Protein AF-X0UX39-F1 (afdb_monomer)

InterPro domains:
  IPR002509 NodB homology domain [PF01522] (47-163)
  IPR002509 NodB homology domain [PS51677] (50-226)
  IPR011330 Glycoside hydrolase/deacetylase, beta/alpha-barrel [SSF88713] (39-221)
  IPR050248 Polysaccharide deacetylase, ArnD subfamily [PTHR10587] (47-223)

Solvent-accessible surface area (backbone atoms only — not comparable to full-atom values): 13183 Å² total; per-residue (Å²): 143,87,85,86,81,91,74,88,74,81,74,84,72,88,72,80,84,71,94,66,90,85,74,91,70,72,46,72,51,76,58,96,90,41,84,44,76,61,50,74,91,54,75,31,78,94,68,34,53,44,51,75,48,46,34,36,42,71,63,45,70,59,45,71,72,43,52,48,49,59,29,49,78,69,76,44,69,41,35,41,23,31,32,43,69,80,63,87,72,52,64,65,62,38,50,43,42,76,74,65,26,48,60,27,30,21,29,20,80,57,58,54,58,76,78,53,53,71,70,56,45,52,46,28,48,51,51,16,46,49,52,50,50,73,62,31,85,81,83,62,75,57,39,38,34,43,44,33,93,38,36,70,49,74,70,55,31,53,58,50,51,76,70,20,78,27,20,36,41,62,48,74,42,70,31,64,59,82,68,54,80,78,47,35,41,56,31,34,17,34,82,57,54,87,83,71,58,62,68,62,55,48,51,51,54,53,51,25,45,75,65,32,11,31,37,32,37,40,31,66,64,96,54,100,84,113

Organism: NCBI:txid412755

Mean predicted aligned error: 9.03 Å

Foldseek 3Di:
DDDDDDPPPPPPDPDPDDPDDDDDDQDFDQDPNDTDGRDDDALDPPNALFAEAEEEEDPDPLCLVPVLVVCVVVVHEHEYEYQAQPPPDCPSVLVSVVVPHHYAYAFNHLDQLVPDDPVVLLVRLVVRQVSCCVSRPDPHDNAEYEYRVLRDDLVSLVSNVVRHQAYEGAAADWAASDDDSSCRSYHHAAEQDPVGPVVVVVVRVVVRSVRSTYYYYYDHHPDPPD

Radius of gyration: 19.65 Å; Cα contacts (8 Å, |Δi|>4): 362; chains: 1; bounding box: 42×35×63 Å

Sequence (226 aa):
MIFTFFNRTVVSLSIISLTGSIKNKKIIIIKDGHYVPAVKLCSWKDNKKAAYTITFDDARASHFQISAQELKQRKMVGTFYLNTKNISNWSSWKTLFYEGNEIGSHTYSHPYCTKISEEVLRYEIKKAKIDIMQNIVGNIDVSSFAYPYGSYNDSIRKIVLEYHLSARTAVNGINDFNLKEEEFGMLKAIWATSPYDIDALNNIVLETIQRNGYVIYIFHSVSNKE

Structure (mmCIF, N/CA/C/O backbone):
data_AF-X0UX39-F1
#
_entry.id   AF-X0UX39-F1
#
loop_
_atom_site.group_PDB
_atom_site.id
_atom_site.type_symbol
_atom_site.label_atom_id
_atom_site.label_alt_id
_atom_site.label_comp_id
_atom_site.label_asym_id
_atom_site.label_entity_id
_atom_site.label_seq_id
_atom_site.pdbx_PDB_ins_code
_atom_site.Cartn_x
_atom_site.Cartn_y
_atom_site.Cartn_z
_atom_site.occupancy
_atom_site.B_iso_or_equiv
_atom_site.auth_seq_id
_atom_site.auth_comp_id
_atom_site.auth_asym_id
_atom_site.auth_atom_id
_atom_site.pdbx_PDB_model_num
ATOM 1 N N . MET A 1 1 ? -10.195 15.389 14.298 1.00 23.81 1 MET A N 1
ATOM 2 C CA . MET A 1 1 ? -9.098 16.358 14.108 1.00 23.81 1 MET A CA 1
ATOM 3 C C . MET A 1 1 ? -7.832 15.693 14.619 1.00 23.81 1 MET A C 1
ATOM 5 O O . MET A 1 1 ? -7.633 15.669 15.822 1.00 23.81 1 MET A O 1
ATOM 9 N N . ILE A 1 2 ? -7.080 15.011 13.751 1.00 25.97 2 ILE A N 1
ATOM 10 C CA . ILE A 1 2 ? -5.858 14.289 14.138 1.00 25.97 2 ILE A CA 1
ATOM 11 C C . ILE A 1 2 ? -4.891 14.330 12.954 1.00 25.97 2 ILE A C 1
ATOM 13 O O . ILE A 1 2 ? -5.037 13.535 12.044 1.00 25.97 2 ILE A O 1
ATOM 17 N N . PHE A 1 3 ? -3.957 15.273 12.994 1.00 28.69 3 PHE A N 1
ATOM 18 C CA . PHE A 1 3 ? -2.502 15.083 12.903 1.00 28.69 3 PHE A CA 1
ATOM 19 C C . PHE A 1 3 ? -1.949 16.137 13.884 1.00 28.69 3 PHE A C 1
ATOM 21 O O . PHE A 1 3 ? -2.547 17.198 14.047 1.00 28.69 3 PHE A O 1
ATOM 28 N N . THR A 1 4 ? -0.922 15.903 14.696 1.00 26.39 4 THR A N 1
ATOM 29 C CA . THR A 1 4 ? 0.483 15.834 14.280 1.00 26.39 4 THR A CA 1
ATOM 30 C C . THR A 1 4 ? 1.351 15.437 15.497 1.00 26.39 4 THR A C 1
ATOM 32 O O . THR A 1 4 ? 0.946 15.658 16.637 1.00 26.39 4 THR A O 1
ATOM 35 N N . PHE A 1 5 ? 2.560 14.941 15.210 1.00 27.31 5 PHE A N 1
ATOM 36 C CA . PHE A 1 5 ? 3.740 14.730 16.068 1.00 27.31 5 PHE A CA 1
ATOM 37 C C . PHE A 1 5 ? 3.875 13.406 16.840 1.00 27.31 5 PHE A C 1
ATOM 39 O O . PHE A 1 5 ? 3.414 13.233 17.966 1.00 27.31 5 PHE A O 1
ATOM 46 N N . PHE A 1 6 ? 4.674 12.510 16.247 1.00 30.95 6 PHE A N 1
ATOM 47 C CA . PHE A 1 6 ? 5.545 11.596 16.981 1.00 30.95 6 PHE A CA 1
ATOM 48 C C . PHE A 1 6 ? 6.500 12.419 17.856 1.00 30.95 6 PHE A C 1
ATOM 50 O O . PHE A 1 6 ? 7.550 12.860 17.394 1.00 30.95 6 PHE A O 1
ATOM 57 N N . ASN A 1 7 ? 6.158 12.613 19.128 1.00 25.94 7 ASN A N 1
ATOM 58 C CA . ASN A 1 7 ? 7.160 12.941 20.132 1.00 25.94 7 ASN A CA 1
ATOM 59 C C . ASN A 1 7 ? 7.743 11.618 20.635 1.00 25.94 7 ASN A C 1
ATOM 61 O O . ASN A 1 7 ? 7.082 10.854 21.339 1.00 25.94 7 ASN A O 1
ATOM 65 N N . ARG A 1 8 ? 8.979 11.319 20.224 1.00 32.56 8 ARG A N 1
ATOM 66 C CA . ARG A 1 8 ? 9.779 10.240 20.809 1.00 32.56 8 ARG A CA 1
ATOM 67 C C . ARG A 1 8 ? 10.104 10.616 22.254 1.00 32.56 8 ARG A C 1
ATOM 69 O O . ARG A 1 8 ? 11.120 11.243 22.525 1.00 32.56 8 ARG A O 1
ATOM 76 N N . THR A 1 9 ? 9.269 10.188 23.190 1.00 24.50 9 THR A N 1
ATOM 77 C CA . THR A 1 9 ? 9.695 9.973 24.574 1.00 24.50 9 THR A CA 1
ATOM 78 C C . THR A 1 9 ? 9.707 8.472 24.798 1.00 24.50 9 THR A C 1
ATOM 80 O O . THR A 1 9 ? 8.716 7.873 25.204 1.00 24.50 9 THR A O 1
ATOM 83 N N . VAL A 1 10 ? 10.834 7.839 24.471 1.00 25.72 10 VAL A N 1
ATOM 84 C CA . VAL A 1 10 ? 11.109 6.484 24.948 1.00 25.72 10 VAL A CA 1
ATOM 85 C C . VAL A 1 10 ? 11.399 6.623 26.438 1.00 25.72 10 VAL A C 1
ATOM 87 O O . VAL A 1 10 ? 12.506 6.973 26.834 1.00 25.72 10 VAL A O 1
ATOM 90 N N . VAL A 1 11 ? 10.389 6.408 27.278 1.00 27.28 11 VAL A N 1
ATOM 91 C CA . VAL A 1 11 ? 10.637 6.135 28.694 1.00 27.28 11 VAL A CA 1
ATOM 92 C C . VAL A 1 11 ? 11.182 4.712 28.742 1.00 27.28 11 VAL A C 1
ATOM 94 O O . VAL A 1 11 ? 10.429 3.763 28.528 1.00 27.28 11 VAL A O 1
ATOM 97 N N . SER A 1 12 ? 12.490 4.545 28.962 1.00 26.06 12 SER A N 1
ATOM 98 C CA . SER A 1 12 ? 13.053 3.218 29.211 1.00 26.06 12 SER A CA 1
ATOM 99 C C . SER A 1 12 ? 12.487 2.702 30.537 1.00 26.06 12 SER A C 1
ATOM 101 O O . SER A 1 12 ? 12.916 3.111 31.616 1.00 26.06 12 SER A O 1
ATOM 103 N N . LEU A 1 13 ? 11.481 1.838 30.468 1.00 34.66 13 LEU A N 1
ATOM 104 C CA . LEU A 1 13 ? 11.038 1.051 31.609 1.00 34.66 13 LEU A CA 1
ATOM 105 C C . LEU A 1 13 ? 11.884 -0.217 31.638 1.00 34.66 13 LEU A C 1
ATOM 107 O O . LEU A 1 13 ? 11.747 -1.083 30.776 1.00 34.66 13 LEU A O 1
ATOM 111 N N . SER A 1 14 ? 12.764 -0.319 32.631 1.00 28.28 14 SER A N 1
ATOM 112 C CA . SER A 1 14 ? 13.429 -1.568 32.990 1.00 28.28 14 SER A CA 1
ATOM 113 C C . SER A 1 14 ? 12.364 -2.554 33.475 1.00 28.28 14 SER A C 1
ATOM 115 O O . SER A 1 14 ? 11.993 -2.562 34.646 1.00 28.28 14 SER A O 1
ATOM 117 N N . ILE A 1 15 ? 11.800 -3.343 32.560 1.00 36.69 15 ILE A N 1
ATOM 118 C CA . ILE A 1 15 ? 10.863 -4.413 32.899 1.00 36.69 15 ILE A CA 1
ATOM 119 C C . ILE A 1 15 ? 11.700 -5.579 33.426 1.00 36.69 15 ILE A C 1
ATOM 121 O O . ILE A 1 15 ? 12.411 -6.235 32.668 1.00 36.69 15 ILE A O 1
ATOM 125 N N . ILE A 1 16 ? 11.616 -5.837 34.731 1.00 34.66 16 ILE A N 1
ATOM 126 C CA . ILE A 1 16 ? 12.080 -7.097 35.314 1.00 34.66 16 ILE A CA 1
ATOM 127 C C . ILE A 1 16 ? 11.227 -8.203 34.683 1.00 34.66 16 ILE A C 1
ATOM 129 O O . ILE A 1 16 ? 10.007 -8.239 34.850 1.00 34.66 16 ILE A O 1
ATOM 133 N N . SER A 1 17 ? 11.868 -9.065 33.897 1.00 32.16 17 SER A N 1
ATOM 134 C CA . SER A 1 17 ? 11.226 -10.164 33.187 1.00 32.16 17 SER A CA 1
ATOM 135 C C . SER A 1 17 ? 10.636 -11.167 34.178 1.00 32.16 17 SER A C 1
ATOM 137 O O . SER A 1 17 ? 11.367 -11.920 34.818 1.00 32.16 17 SER A O 1
ATOM 139 N N . LEU A 1 18 ? 9.310 -11.219 34.268 1.00 34.97 18 LEU A N 1
ATOM 140 C CA . LEU A 1 18 ? 8.606 -12.401 34.751 1.00 34.97 18 LEU A CA 1
ATOM 141 C C . LEU A 1 18 ? 8.056 -13.126 33.527 1.00 34.97 18 LEU A C 1
ATOM 143 O O . LEU A 1 18 ? 7.179 -12.631 32.820 1.00 34.97 18 LEU A O 1
ATOM 147 N N . THR A 1 19 ? 8.641 -14.285 33.252 1.00 37.78 19 THR A N 1
ATOM 148 C CA . THR A 1 19 ? 8.251 -15.213 32.196 1.00 37.78 19 THR A CA 1
ATOM 149 C C . THR A 1 19 ? 6.819 -15.697 32.439 1.00 37.78 19 THR A C 1
ATOM 151 O O . THR A 1 19 ? 6.551 -16.524 33.304 1.00 37.78 19 THR A O 1
ATOM 154 N N . GLY A 1 20 ? 5.863 -15.155 31.685 1.00 33.50 20 GLY A N 1
ATOM 155 C CA . GLY A 1 20 ? 4.470 -15.593 31.730 1.00 33.50 20 GLY A CA 1
ATOM 156 C C . GLY A 1 20 ? 3.571 -14.755 30.826 1.00 33.50 20 GLY A C 1
ATOM 157 O O . GLY A 1 20 ? 3.669 -13.534 30.808 1.00 33.50 20 GLY A O 1
ATOM 158 N N . SER A 1 21 ? 2.697 -15.417 30.066 1.00 37.59 21 SER A N 1
ATOM 159 C CA . SER A 1 21 ? 1.740 -14.807 29.132 1.00 37.59 21 SER A CA 1
ATOM 160 C C . SER A 1 21 ? 0.953 -13.651 29.776 1.00 37.59 21 SER A C 1
ATOM 162 O O . SER A 1 21 ? 0.177 -13.858 30.710 1.00 37.59 21 SER A O 1
ATOM 164 N N . ILE A 1 22 ? 1.144 -12.423 29.282 1.00 43.28 22 ILE A N 1
ATOM 165 C CA . ILE A 1 22 ? 0.459 -11.226 29.790 1.00 43.28 22 ILE A CA 1
ATOM 166 C C . ILE A 1 22 ? -0.789 -10.970 28.937 1.00 43.28 22 ILE A C 1
ATOM 168 O O . ILE A 1 22 ? -0.788 -10.145 28.029 1.00 43.28 22 ILE A O 1
ATOM 172 N N . LYS A 1 23 ? -1.889 -11.664 29.243 1.00 35.38 23 LYS A N 1
ATOM 173 C CA . LYS A 1 23 ? -3.238 -11.208 28.874 1.00 35.38 23 LYS A CA 1
ATOM 174 C C . LYS A 1 23 ? -3.936 -10.679 30.132 1.00 35.38 23 LYS A C 1
ATOM 176 O O . LYS A 1 23 ? -3.998 -11.364 31.146 1.00 35.38 23 LYS A O 1
ATOM 181 N N . ASN A 1 24 ? -4.467 -9.456 30.052 1.00 39.44 24 ASN A N 1
ATOM 182 C CA . ASN A 1 24 ? -5.383 -8.834 31.025 1.00 39.44 24 ASN A CA 1
ATOM 183 C C . ASN A 1 24 ? -4.873 -8.500 32.445 1.00 39.44 24 ASN A C 1
ATOM 185 O O . ASN A 1 24 ? -5.692 -8.373 33.356 1.00 39.44 24 ASN A O 1
ATOM 189 N N . LYS A 1 25 ? -3.577 -8.258 32.678 1.00 40.72 25 LYS A N 1
ATOM 190 C CA . LYS A 1 25 ? -3.141 -7.709 33.980 1.00 40.72 25 LYS A CA 1
ATOM 191 C C . LYS A 1 25 ? -3.112 -6.178 33.972 1.00 40.72 25 LYS A C 1
ATOM 193 O O . LYS A 1 25 ? -2.461 -5.569 33.130 1.00 40.72 25 LYS A O 1
ATOM 198 N N . LYS A 1 26 ? -3.806 -5.567 34.943 1.00 42.91 26 LYS A N 1
ATOM 199 C CA . LYS A 1 26 ? -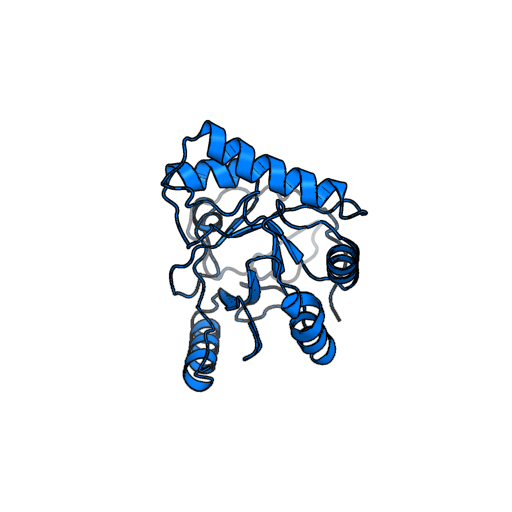3.587 -4.175 35.367 1.00 42.91 26 LYS A CA 1
ATOM 200 C C . LYS A 1 26 ? -2.124 -4.052 35.793 1.00 42.91 26 LYS A C 1
ATOM 202 O O . LYS A 1 26 ? -1.734 -4.676 36.777 1.00 42.91 26 LYS A O 1
ATOM 207 N N . ILE A 1 27 ? -1.322 -3.285 35.061 1.00 49.41 27 ILE A N 1
ATOM 208 C CA . ILE A 1 27 ? 0.045 -2.980 35.485 1.00 49.41 27 ILE A CA 1
ATOM 209 C C . ILE A 1 27 ? -0.064 -1.854 36.513 1.00 49.41 27 ILE A C 1
ATOM 211 O O . ILE A 1 27 ? -0.454 -0.737 36.173 1.00 49.41 27 ILE A O 1
ATOM 215 N N . ILE A 1 28 ? 0.216 -2.170 37.778 1.00 48.25 28 ILE A N 1
ATOM 216 C CA . ILE A 1 28 ? 0.359 -1.172 38.840 1.00 48.25 28 ILE A CA 1
ATOM 217 C C . ILE A 1 28 ? 1.814 -0.718 38.795 1.00 48.25 28 ILE A C 1
ATOM 219 O O . ILE A 1 28 ? 2.715 -1.498 39.094 1.00 48.25 28 ILE A O 1
ATOM 223 N N . ILE A 1 29 ? 2.042 0.524 38.380 1.00 51.19 29 ILE A N 1
ATOM 224 C CA . ILE A 1 29 ? 3.366 1.141 38.441 1.00 51.19 29 ILE A CA 1
ATOM 225 C C . ILE A 1 29 ? 3.417 1.915 39.759 1.00 51.19 29 ILE A C 1
ATOM 227 O O . ILE A 1 29 ? 2.593 2.797 39.991 1.00 51.19 29 ILE A O 1
ATOM 231 N N . ILE A 1 30 ? 4.361 1.569 40.632 1.00 51.69 30 ILE A N 1
ATOM 232 C CA . ILE A 1 30 ? 4.682 2.371 41.815 1.00 51.69 30 ILE A CA 1
ATOM 233 C C . ILE A 1 30 ? 5.973 3.111 41.484 1.00 51.69 30 ILE A C 1
ATOM 235 O O . ILE A 1 30 ? 7.008 2.480 41.277 1.00 51.69 30 ILE A O 1
ATOM 239 N N . LYS A 1 31 ? 5.905 4.440 41.405 1.00 46.25 31 LYS A N 1
ATOM 240 C CA . LYS A 1 31 ? 7.079 5.308 41.283 1.00 46.25 31 LYS A CA 1
ATOM 241 C C . LYS A 1 31 ? 7.033 6.320 42.424 1.00 46.25 31 LYS A C 1
ATOM 243 O O . LYS A 1 31 ? 6.005 6.963 42.616 1.00 46.25 31 LYS A O 1
ATOM 248 N N . ASP A 1 32 ? 8.111 6.400 43.200 1.00 56.84 32 ASP A N 1
ATOM 249 C CA . ASP A 1 32 ? 8.283 7.355 44.305 1.00 56.84 32 ASP A CA 1
ATOM 250 C C . ASP A 1 32 ? 7.128 7.354 45.333 1.00 56.84 32 ASP A C 1
ATOM 252 O O . ASP A 1 32 ? 6.726 8.392 45.843 1.00 56.84 32 ASP A O 1
ATOM 256 N N . GLY A 1 33 ? 6.546 6.181 45.621 1.00 57.19 33 GLY A N 1
ATOM 257 C CA . GLY A 1 33 ? 5.457 6.039 46.602 1.00 57.19 33 GLY A CA 1
ATOM 258 C C . GLY A 1 33 ? 4.079 6.527 46.134 1.00 57.19 33 GLY A C 1
ATOM 259 O O . GLY A 1 33 ? 3.115 6.437 46.893 1.00 57.19 33 GLY A O 1
ATOM 260 N N . HIS A 1 34 ? 3.947 6.984 44.885 1.00 52.47 34 HIS A N 1
ATOM 261 C CA . HIS A 1 34 ? 2.675 7.418 44.316 1.00 52.47 34 HIS A CA 1
ATOM 262 C C . HIS A 1 34 ? 2.018 6.315 43.475 1.00 52.47 34 HIS A C 1
ATOM 264 O O . HIS A 1 34 ? 2.662 5.646 42.661 1.00 52.47 34 HIS A O 1
ATOM 270 N N . TYR A 1 35 ? 0.706 6.137 43.664 1.00 55.59 35 TYR A N 1
ATOM 271 C CA . TYR A 1 35 ? -0.111 5.230 42.861 1.00 55.59 35 TYR A CA 1
ATOM 272 C C . TYR A 1 35 ? -0.254 5.789 41.444 1.00 55.59 35 TYR A C 1
ATOM 274 O O . TYR A 1 35 ? -0.924 6.801 41.236 1.00 55.59 35 TYR A O 1
ATOM 282 N N . VAL A 1 36 ? 0.340 5.121 40.456 1.00 58.78 36 VAL A N 1
ATOM 283 C CA . VAL A 1 36 ? 0.004 5.373 39.055 1.00 58.78 36 VAL A CA 1
ATOM 284 C C . VAL A 1 36 ? -1.271 4.579 38.750 1.00 58.78 36 VAL A C 1
ATOM 286 O O . VAL A 1 36 ? -1.293 3.367 38.998 1.00 58.78 36 VAL A O 1
ATOM 289 N N . PRO A 1 37 ? -2.339 5.215 38.226 1.00 61.59 37 PRO A N 1
ATOM 290 C CA . PRO A 1 37 ? -3.533 4.503 37.793 1.00 61.59 37 PRO A CA 1
ATOM 291 C C . PRO A 1 37 ? -3.153 3.327 36.899 1.00 61.59 37 PRO A C 1
ATOM 293 O O . PRO A 1 37 ? -2.287 3.465 36.036 1.00 61.59 37 PRO A O 1
ATOM 296 N N . ALA A 1 38 ? -3.793 2.176 37.113 1.00 66.75 38 ALA A N 1
ATOM 297 C CA . ALA A 1 38 ? -3.515 0.975 36.340 1.00 66.75 38 ALA A CA 1
ATOM 298 C C . ALA A 1 38 ? -3.527 1.280 34.834 1.00 66.75 38 ALA A C 1
ATOM 300 O O . ALA A 1 38 ? -4.569 1.620 34.269 1.00 66.75 38 ALA A O 1
ATOM 301 N N . VAL A 1 39 ? -2.368 1.146 34.189 1.00 70.50 39 VAL A N 1
ATOM 302 C CA . VAL A 1 39 ? -2.241 1.378 32.751 1.00 70.50 39 VAL A CA 1
ATOM 303 C C . VAL A 1 39 ? -2.793 0.154 32.030 1.00 70.50 39 VAL A C 1
ATOM 305 O O . VAL A 1 39 ? -2.436 -0.986 32.344 1.00 70.50 39 VAL A O 1
ATOM 308 N N . LYS A 1 40 ? -3.687 0.382 31.067 1.00 74.12 40 LYS A N 1
ATOM 309 C CA . LYS A 1 40 ? -4.212 -0.656 30.180 1.00 74.12 40 LYS A CA 1
ATOM 310 C C . LYS A 1 40 ? -3.584 -0.490 28.802 1.00 74.12 40 LYS A C 1
ATOM 312 O O . LYS A 1 40 ? -3.785 0.534 28.153 1.00 74.12 40 LYS A O 1
ATOM 317 N N . LEU A 1 41 ? -2.886 -1.523 28.337 1.00 78.94 41 LEU A N 1
ATOM 318 C CA . LEU A 1 41 ? -2.519 -1.630 26.928 1.00 78.94 41 LEU A CA 1
ATOM 319 C C . LEU A 1 41 ? -3.805 -1.811 26.113 1.00 78.94 41 LEU A C 1
ATOM 321 O O . LEU A 1 41 ? -4.551 -2.773 26.307 1.00 78.94 41 LEU A O 1
ATOM 325 N N . CYS A 1 42 ? -4.097 -0.834 25.261 1.00 86.06 42 CYS A N 1
ATOM 326 C CA . CYS A 1 42 ? -5.245 -0.859 24.363 1.00 86.06 42 CYS A CA 1
ATOM 327 C C . CYS A 1 42 ? -4.813 -1.419 23.007 1.00 86.06 42 CYS A C 1
ATOM 329 O O . CYS A 1 42 ? -3.694 -1.158 22.577 1.00 86.06 42 CYS A O 1
ATOM 331 N N . SER A 1 43 ? -5.701 -2.149 22.327 1.00 87.12 43 SER A N 1
ATOM 332 C CA . SER A 1 43 ? -5.418 -2.694 20.991 1.00 87.12 43 SER A CA 1
ATOM 333 C C . SER A 1 43 ? -5.163 -1.591 19.964 1.00 87.12 43 SER A C 1
ATOM 335 O O . SER A 1 43 ? -4.280 -1.727 19.130 1.00 87.12 43 SER A O 1
ATOM 337 N N . TRP A 1 44 ? -5.904 -0.483 20.063 1.00 91.50 44 TRP A N 1
ATOM 338 C CA . TRP A 1 44 ? -5.779 0.658 19.161 1.00 91.50 44 TRP A CA 1
ATOM 339 C C . TRP A 1 44 ? -5.768 1.978 19.921 1.00 91.50 44 TRP A C 1
ATOM 341 O O . TRP A 1 44 ? -6.221 2.073 21.071 1.00 91.50 44 TRP A O 1
ATOM 351 N N . LYS A 1 45 ? -5.266 3.011 19.238 1.00 87.12 45 LYS A N 1
ATOM 352 C CA . LYS A 1 45 ? -5.254 4.399 19.705 1.00 87.12 45 LYS A CA 1
ATOM 353 C C . LYS A 1 45 ? -6.630 4.807 20.245 1.00 87.12 45 LYS A C 1
ATOM 355 O O . LY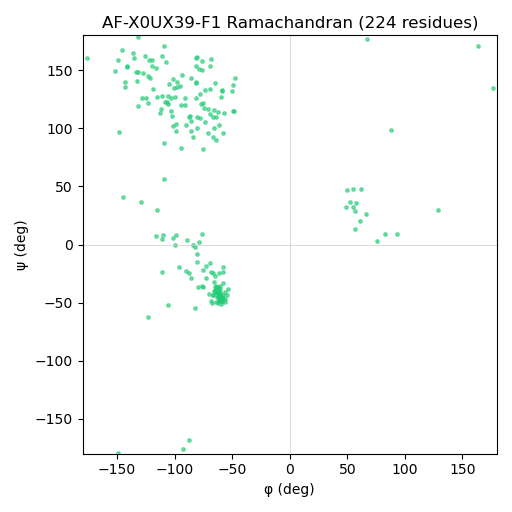S A 1 45 ? -7.659 4.385 19.722 1.00 87.12 45 LYS A O 1
ATOM 360 N N . ASP A 1 46 ? -6.639 5.611 21.306 1.00 90.06 46 ASP A N 1
ATOM 361 C CA . ASP A 1 46 ? -7.852 6.122 21.961 1.00 90.06 46 ASP A CA 1
ATOM 362 C C . ASP A 1 46 ? -8.818 5.014 22.432 1.00 90.06 46 ASP A C 1
ATOM 364 O O . ASP A 1 46 ? -10.034 5.210 22.481 1.00 90.06 46 ASP A O 1
ATOM 368 N N . ASN A 1 47 ? -8.277 3.831 22.767 1.00 89.44 47 ASN A N 1
ATOM 369 C CA . ASN A 1 47 ? -9.028 2.653 23.218 1.00 89.44 47 ASN A CA 1
ATOM 370 C C . ASN A 1 47 ? -10.136 2.234 22.230 1.00 89.44 47 ASN A C 1
ATOM 372 O O . ASN A 1 47 ? -11.197 1.739 22.623 1.00 89.44 47 ASN A O 1
ATOM 376 N N . LYS A 1 48 ? -9.904 2.447 20.927 1.00 93.38 48 LYS A N 1
ATOM 377 C CA . LYS A 1 48 ? -10.787 1.941 19.874 1.00 93.38 48 LYS A CA 1
ATOM 378 C C . LYS A 1 48 ? -10.691 0.419 19.786 1.00 93.38 48 LYS A C 1
ATOM 380 O O . LYS A 1 48 ? -9.685 -0.187 20.152 1.00 93.38 48 LYS A O 1
ATOM 385 N N . LYS A 1 49 ? -11.774 -0.196 19.307 1.00 93.62 49 LYS A N 1
ATOM 386 C CA . LYS A 1 49 ? -11.848 -1.650 19.124 1.00 93.62 49 LYS A CA 1
ATOM 387 C C . LYS A 1 49 ? -11.147 -2.101 17.853 1.00 93.62 49 LYS A C 1
ATOM 389 O O . LYS A 1 49 ? -10.493 -3.122 17.884 1.00 93.62 49 LYS A O 1
ATOM 394 N N . ALA A 1 50 ? -11.216 -1.323 16.783 1.00 96.75 50 ALA A N 1
ATOM 395 C CA . ALA A 1 50 ? -10.614 -1.660 15.500 1.00 96.75 50 ALA A CA 1
ATOM 396 C C . ALA A 1 50 ? -9.899 -0.456 14.889 1.00 96.75 50 ALA A C 1
ATOM 398 O O . ALA A 1 50 ? -10.159 0.690 15.274 1.00 96.75 50 ALA A O 1
ATOM 399 N N . ALA A 1 51 ? -9.059 -0.738 13.898 1.00 96.38 51 ALA A N 1
ATOM 400 C CA . ALA A 1 51 ? -8.488 0.246 12.991 1.00 96.38 51 ALA A CA 1
ATOM 401 C C . ALA A 1 51 ? -8.887 -0.048 11.542 1.00 96.38 51 ALA A C 1
ATOM 403 O O . ALA A 1 51 ? -9.227 -1.178 11.182 1.00 96.38 51 ALA A O 1
ATOM 404 N N . TYR A 1 52 ? -8.818 0.980 10.703 1.00 96.44 52 TYR A N 1
ATOM 405 C CA . TYR A 1 52 ? -8.957 0.836 9.263 1.00 96.44 52 TYR A CA 1
ATOM 406 C C . TYR A 1 52 ? -7.989 1.774 8.541 1.00 96.44 52 TYR A C 1
ATOM 408 O O . TYR A 1 52 ? -7.651 2.832 9.073 1.00 96.44 52 TYR A O 1
ATOM 416 N N . THR A 1 53 ? -7.611 1.399 7.322 1.00 97.19 53 THR A N 1
ATOM 417 C CA . THR A 1 53 ? -6.888 2.261 6.377 1.00 97.19 53 THR A CA 1
ATOM 418 C C . THR A 1 53 ? -7.551 2.164 5.011 1.00 97.19 53 THR A C 1
ATOM 420 O O . THR A 1 53 ? -7.977 1.086 4.592 1.00 97.19 53 THR A O 1
ATOM 423 N N . ILE A 1 54 ? -7.641 3.293 4.313 1.00 97.38 54 ILE A N 1
ATOM 424 C CA . ILE A 1 54 ? -8.098 3.365 2.923 1.00 97.38 54 ILE A CA 1
ATOM 425 C C . ILE A 1 54 ? -6.882 3.683 2.067 1.00 97.38 54 ILE A C 1
ATOM 427 O O . ILE A 1 54 ? -6.198 4.678 2.309 1.00 97.38 54 ILE A O 1
ATOM 431 N N . THR A 1 55 ? -6.606 2.821 1.095 1.00 98.00 55 THR A N 1
ATOM 432 C CA . THR A 1 55 ? -5.387 2.876 0.292 1.00 98.00 55 THR A CA 1
ATOM 433 C C . THR A 1 55 ? -5.702 2.983 -1.191 1.00 98.00 55 THR A C 1
ATOM 435 O O . THR A 1 55 ? -6.686 2.407 -1.658 1.00 98.00 55 THR A O 1
ATOM 438 N N . PHE A 1 56 ? -4.861 3.717 -1.915 1.00 97.81 56 PHE A N 1
ATOM 439 C CA . PHE A 1 56 ? -5.001 3.981 -3.342 1.00 97.81 56 PHE A CA 1
ATOM 440 C C . PHE A 1 56 ? -3.706 3.638 -4.082 1.00 97.81 56 PHE A C 1
ATOM 442 O O . PHE A 1 56 ? -2.653 4.167 -3.725 1.00 97.81 56 PHE A O 1
ATOM 449 N N . ASP A 1 57 ? -3.795 2.795 -5.112 1.00 97.56 57 ASP A N 1
ATOM 450 C CA . ASP A 1 57 ? -2.645 2.311 -5.895 1.00 97.56 57 ASP A CA 1
ATOM 451 C C . ASP A 1 57 ? -2.580 2.923 -7.297 1.00 97.56 57 ASP A C 1
ATOM 453 O O . ASP A 1 57 ? -3.593 3.349 -7.856 1.00 97.56 57 ASP A O 1
ATOM 457 N N . ASP A 1 58 ? -1.375 2.917 -7.870 1.00 96.50 58 ASP A N 1
ATOM 458 C CA . ASP A 1 58 ? -1.021 3.319 -9.242 1.00 96.50 58 ASP A CA 1
ATOM 459 C C . ASP A 1 58 ? -0.806 4.819 -9.505 1.00 96.50 58 ASP A C 1
ATOM 461 O O . ASP A 1 58 ? -0.688 5.221 -10.665 1.00 96.50 58 ASP A O 1
ATOM 465 N N . ALA A 1 59 ? -0.763 5.665 -8.470 1.00 95.25 59 ALA A N 1
ATOM 466 C CA . ALA A 1 59 ? -0.536 7.108 -8.629 1.00 95.25 59 ALA A CA 1
ATOM 467 C C . ALA A 1 59 ? -1.449 7.780 -9.691 1.00 95.25 59 ALA A C 1
ATOM 469 O O . ALA A 1 59 ? -0.982 8.545 -10.542 1.00 95.25 59 ALA A O 1
ATOM 470 N N . ARG A 1 60 ? -2.758 7.497 -9.671 1.00 94.19 60 ARG A N 1
ATOM 471 C CA . ARG A 1 60 ? -3.700 7.974 -10.703 1.00 94.19 60 ARG A CA 1
ATOM 472 C C . ARG A 1 60 ? -4.162 9.408 -10.462 1.00 94.19 60 ARG A C 1
ATOM 474 O O . ARG A 1 60 ? -4.248 9.870 -9.326 1.00 94.19 60 ARG A O 1
ATOM 481 N N . ALA A 1 61 ? -4.545 10.111 -11.529 1.00 91.88 61 ALA A N 1
ATOM 482 C CA . ALA A 1 61 ? -5.054 11.482 -11.424 1.00 91.88 61 ALA A CA 1
ATOM 483 C C . ALA A 1 61 ? -6.355 11.573 -10.605 1.00 91.88 61 ALA A C 1
ATOM 485 O O . ALA A 1 61 ? -6.531 12.492 -9.797 1.00 91.88 61 ALA A O 1
ATOM 486 N N . SER A 1 62 ? -7.229 10.571 -10.738 1.00 92.31 62 SER A N 1
ATOM 487 C CA . SER A 1 62 ? -8.464 10.437 -9.959 1.00 92.31 62 SER A CA 1
ATOM 488 C C . SER A 1 62 ? -8.235 10.390 -8.439 1.00 92.31 62 SER A C 1
ATOM 490 O O . SER A 1 62 ? -9.143 10.710 -7.662 1.00 92.31 62 SER A O 1
ATOM 492 N N . HIS A 1 63 ? -7.023 10.072 -7.971 1.00 94.50 63 HIS A N 1
ATOM 493 C CA . HIS A 1 63 ? -6.689 10.083 -6.546 1.00 94.50 63 HIS A CA 1
ATOM 494 C C . HIS A 1 63 ? -6.767 11.482 -5.941 1.00 94.50 63 HIS A C 1
ATOM 496 O O . HIS A 1 63 ? -7.438 11.665 -4.931 1.00 94.50 63 HIS A O 1
ATOM 502 N N . PHE A 1 64 ? -6.147 12.489 -6.560 1.00 91.62 64 PHE A N 1
ATOM 503 C CA . PHE A 1 64 ? -6.196 13.862 -6.041 1.00 91.62 64 PHE A CA 1
ATOM 504 C C . PHE A 1 64 ? -7.411 14.656 -6.539 1.00 91.62 64 PHE A C 1
ATOM 506 O O . PHE A 1 64 ? -7.844 15.591 -5.864 1.00 91.62 64 PHE A O 1
ATOM 513 N N . GLN A 1 65 ? -7.981 14.289 -7.691 1.00 91.88 65 GLN A N 1
ATOM 514 C CA . GLN A 1 65 ? -9.167 14.957 -8.242 1.00 91.88 65 GLN A CA 1
ATOM 515 C C . GLN A 1 65 ? -10.464 14.556 -7.532 1.00 91.88 65 GLN A C 1
ATOM 517 O O . GLN A 1 65 ? -11.349 15.392 -7.374 1.00 91.88 65 GLN A O 1
ATOM 522 N N . ILE A 1 66 ? -10.578 13.293 -7.110 1.00 93.31 66 ILE A N 1
ATOM 523 C CA . ILE A 1 66 ? -11.810 12.735 -6.538 1.00 93.31 66 ILE A CA 1
ATOM 524 C C . ILE A 1 66 ? -11.530 12.184 -5.142 1.00 93.31 66 ILE A C 1
ATOM 526 O O . ILE A 1 66 ? -12.058 12.693 -4.157 1.00 93.31 66 ILE A O 1
ATOM 530 N N . SER A 1 67 ? -10.662 11.176 -5.040 1.00 94.38 67 SER A N 1
ATOM 531 C CA . SER A 1 67 ? -10.533 10.362 -3.821 1.00 94.38 67 SER A CA 1
ATOM 532 C C . SER A 1 67 ? -10.139 11.190 -2.593 1.00 94.38 67 SER A C 1
ATOM 534 O O . SER A 1 67 ? -10.791 11.124 -1.554 1.00 94.38 67 SER A O 1
ATOM 536 N N . ALA A 1 68 ? -9.120 12.038 -2.724 1.00 94.19 68 ALA A N 1
ATOM 537 C CA . ALA A 1 68 ? -8.674 12.929 -1.662 1.00 94.19 68 ALA A CA 1
ATOM 538 C C . ALA A 1 68 ? -9.722 13.986 -1.288 1.00 94.19 68 ALA A C 1
ATOM 540 O O . ALA A 1 68 ? -9.871 14.306 -0.109 1.00 94.19 68 ALA A O 1
ATOM 541 N N . GLN A 1 69 ? -10.481 14.501 -2.263 1.00 93.31 69 GLN A N 1
ATOM 542 C CA . GLN A 1 69 ? -11.550 15.466 -1.992 1.00 93.31 69 GLN A CA 1
ATOM 543 C C . GLN A 1 69 ? -12.676 14.814 -1.185 1.00 93.31 69 GLN A C 1
ATOM 545 O O . GLN A 1 69 ? -13.127 15.377 -0.186 1.00 93.31 69 GLN A O 1
ATOM 550 N N . GLU A 1 70 ? -13.075 13.596 -1.553 1.00 94.62 70 GLU A N 1
ATOM 551 C CA . GLU A 1 70 ? -14.099 12.837 -0.833 1.00 94.62 70 GLU A CA 1
ATOM 552 C C . GLU A 1 70 ? -13.653 12.477 0.595 1.00 94.62 70 GLU A C 1
ATOM 554 O O . GLU A 1 70 ? -14.442 12.608 1.541 1.00 94.62 70 GLU A O 1
ATOM 559 N N . LEU A 1 71 ? -12.388 12.081 0.782 1.00 95.69 71 LEU A N 1
ATOM 560 C CA . LEU A 1 71 ? -11.809 11.846 2.110 1.00 95.69 71 LEU A CA 1
ATOM 561 C C . LEU A 1 71 ? -11.824 13.125 2.956 1.00 95.69 71 LEU A C 1
ATOM 563 O O . LEU A 1 71 ? -12.317 13.116 4.088 1.00 95.69 71 LEU A O 1
ATOM 567 N N . LYS A 1 72 ? -11.369 14.247 2.391 1.00 95.38 72 LYS A N 1
ATOM 568 C CA . LYS A 1 72 ? -11.319 15.549 3.066 1.00 95.38 72 LYS A CA 1
ATOM 569 C C . LYS A 1 72 ? -12.700 16.026 3.513 1.00 95.38 72 LYS A C 1
ATOM 571 O O . LYS A 1 72 ? -12.853 16.431 4.666 1.00 95.38 72 LYS A O 1
ATOM 576 N N . GLN A 1 73 ? -13.718 15.919 2.655 1.00 95.94 73 GLN A N 1
ATOM 577 C CA . GLN A 1 73 ? -15.110 16.252 3.002 1.00 95.94 73 GLN A CA 1
ATOM 578 C C . GLN A 1 73 ? -15.621 15.439 4.201 1.00 95.94 73 GLN A C 1
ATOM 580 O O . GLN A 1 73 ? -16.370 15.949 5.035 1.00 95.94 73 GLN A O 1
ATOM 585 N N . ARG A 1 74 ? -15.160 14.189 4.335 1.00 95.44 74 ARG A N 1
ATOM 586 C CA . ARG A 1 74 ? -15.496 13.282 5.444 1.00 95.44 74 ARG A CA 1
ATOM 587 C C . ARG A 1 74 ? -14.545 13.399 6.637 1.00 95.44 74 ARG A C 1
ATOM 589 O O . ARG A 1 74 ? -14.707 12.670 7.612 1.00 95.44 74 ARG A O 1
ATOM 596 N N . LYS A 1 75 ? -13.589 14.338 6.604 1.00 96.00 75 LYS A N 1
ATOM 597 C CA . LYS A 1 75 ? -12.544 14.531 7.629 1.00 96.00 75 LYS A CA 1
ATOM 598 C C . LYS A 1 75 ? -11.701 13.269 7.849 1.00 96.00 75 LYS A C 1
ATOM 600 O O . LYS A 1 75 ? -11.297 12.971 8.975 1.00 96.00 75 LYS A O 1
ATOM 605 N N . MET A 1 76 ? -11.467 12.538 6.766 1.00 96.06 76 MET A N 1
ATOM 606 C CA . MET A 1 76 ? -10.662 11.327 6.697 1.00 96.06 76 MET A CA 1
ATOM 607 C C . MET A 1 76 ? -9.383 11.601 5.909 1.00 96.06 76 MET A C 1
ATOM 609 O O . MET A 1 76 ? -9.293 12.573 5.161 1.00 96.06 76 MET A O 1
ATOM 613 N N . VAL A 1 77 ? -8.408 10.717 6.079 1.00 96.19 77 VAL A N 1
ATOM 614 C CA . VAL A 1 77 ? -7.183 10.670 5.278 1.00 96.19 77 VAL A CA 1
ATOM 615 C C . VAL A 1 77 ? -7.018 9.271 4.699 1.00 96.19 77 VAL A C 1
ATOM 617 O O . VAL A 1 77 ? -7.645 8.324 5.182 1.00 96.19 77 VAL A O 1
ATOM 620 N N . GLY A 1 78 ? -6.186 9.150 3.671 1.00 96.75 78 GLY A N 1
ATOM 621 C CA . GLY A 1 78 ? -5.820 7.871 3.072 1.00 96.75 78 GLY A CA 1
ATOM 622 C C . GLY A 1 78 ? -4.316 7.718 2.886 1.00 96.75 78 GLY A C 1
ATOM 623 O O . GLY A 1 78 ? -3.537 8.630 3.175 1.00 96.75 78 GLY A O 1
ATOM 624 N N . THR A 1 79 ? -3.941 6.555 2.364 1.00 98.19 79 THR A N 1
ATOM 625 C CA . THR A 1 79 ? -2.577 6.241 1.934 1.00 98.19 79 THR A CA 1
ATOM 626 C C . THR A 1 79 ? -2.543 6.118 0.417 1.00 98.19 79 THR A C 1
ATOM 628 O O . THR A 1 79 ? -3.322 5.362 -0.161 1.00 98.19 79 THR A O 1
ATOM 631 N N . PHE A 1 80 ? -1.633 6.834 -0.234 1.00 98.06 80 PHE A N 1
ATOM 632 C CA . PHE A 1 80 ? -1.462 6.808 -1.686 1.00 98.06 80 PHE A CA 1
ATOM 633 C C . PHE A 1 80 ? -0.117 6.164 -2.027 1.00 98.06 80 PHE A C 1
ATOM 635 O O . PHE A 1 80 ? 0.936 6.712 -1.695 1.00 98.06 80 PHE A O 1
ATOM 642 N N . TYR A 1 81 ? -0.148 4.992 -2.659 1.00 98.56 81 TYR A N 1
ATOM 643 C CA . TYR A 1 81 ? 1.038 4.231 -3.040 1.00 98.56 81 TYR A CA 1
ATOM 644 C C . TYR A 1 81 ? 1.483 4.613 -4.451 1.00 98.56 81 TYR A C 1
ATOM 646 O O . TYR A 1 81 ? 0.730 4.475 -5.417 1.00 98.56 81 TYR A O 1
ATOM 654 N N . LEU A 1 82 ? 2.716 5.113 -4.569 1.00 98.44 82 LEU A N 1
ATOM 655 C CA . LEU A 1 82 ? 3.211 5.710 -5.806 1.00 98.44 82 LEU A CA 1
ATOM 656 C C . LEU A 1 82 ? 4.217 4.816 -6.528 1.00 98.44 82 LEU A C 1
ATOM 658 O O . LEU A 1 82 ? 5.280 4.499 -5.989 1.00 98.44 82 LEU A O 1
ATOM 662 N N . ASN A 1 83 ? 3.905 4.484 -7.779 1.00 98.12 83 ASN A N 1
ATOM 663 C CA . ASN A 1 83 ? 4.849 3.973 -8.766 1.00 98.12 83 ASN A CA 1
ATOM 664 C C . ASN A 1 83 ? 5.470 5.145 -9.541 1.00 98.12 83 ASN A C 1
ATOM 666 O O . ASN A 1 83 ? 4.835 5.769 -10.392 1.00 98.12 83 ASN A O 1
ATOM 670 N N . THR A 1 84 ? 6.708 5.503 -9.206 1.00 98.50 84 THR A N 1
ATOM 671 C CA . THR A 1 84 ? 7.211 6.866 -9.457 1.00 98.50 84 THR A CA 1
ATOM 672 C C . THR A 1 84 ? 7.674 7.149 -10.886 1.00 98.50 84 THR A C 1
ATOM 674 O O . THR A 1 84 ? 7.790 8.317 -11.255 1.00 98.50 84 THR A O 1
ATOM 677 N N . LYS A 1 85 ? 7.888 6.126 -11.728 1.00 98.12 85 LYS A N 1
ATOM 678 C CA . LYS A 1 85 ? 8.436 6.265 -13.093 1.00 98.12 85 LYS A CA 1
ATOM 679 C C . LYS A 1 85 ? 7.679 7.257 -13.971 1.00 98.12 85 LYS A C 1
ATOM 681 O O . LYS A 1 85 ? 8.308 7.972 -14.744 1.00 98.12 85 LYS A O 1
ATOM 686 N N . ASN A 1 86 ? 6.353 7.294 -13.855 1.00 95.38 86 ASN A N 1
ATOM 687 C CA . ASN A 1 86 ? 5.496 8.111 -14.718 1.00 95.38 86 ASN A CA 1
ATOM 688 C C . ASN A 1 86 ? 5.030 9.417 -14.052 1.00 95.38 86 ASN A C 1
ATOM 690 O O . ASN A 1 86 ? 4.231 10.150 -14.634 1.00 95.38 86 ASN A O 1
ATOM 694 N N . ILE A 1 87 ? 5.518 9.738 -12.848 1.00 97.06 87 ILE A N 1
ATOM 695 C CA . ILE A 1 87 ? 5.148 10.970 -12.145 1.00 97.06 87 ILE A CA 1
ATOM 696 C C . ILE A 1 87 ? 6.059 12.105 -12.612 1.00 97.06 87 ILE A C 1
ATOM 698 O O . ILE A 1 87 ? 7.175 12.282 -12.125 1.00 97.06 87 ILE A O 1
ATOM 702 N N . SER A 1 88 ? 5.561 12.904 -13.552 1.00 94.06 88 SER A N 1
ATOM 703 C CA . SER A 1 88 ? 6.243 14.115 -14.024 1.00 94.06 88 SER A CA 1
ATOM 704 C C . SER A 1 88 ? 5.946 15.344 -13.160 1.00 94.06 88 SER A C 1
ATOM 706 O O . SER A 1 88 ? 6.788 16.232 -13.046 1.00 94.06 88 SER A O 1
ATOM 708 N N . ASN A 1 89 ? 4.770 15.395 -12.522 1.00 94.94 89 ASN A N 1
ATOM 709 C CA . ASN A 1 89 ? 4.357 16.493 -11.654 1.00 94.94 89 ASN A CA 1
ATOM 710 C C . ASN A 1 89 ? 4.013 15.998 -10.242 1.00 94.94 89 ASN A C 1
ATOM 712 O O . ASN A 1 89 ? 3.105 15.192 -10.048 1.00 94.94 89 ASN A O 1
ATOM 716 N N . TRP A 1 90 ? 4.719 16.544 -9.253 1.00 96.31 90 TRP A N 1
ATOM 717 C CA . TRP A 1 90 ? 4.597 16.185 -7.842 1.00 96.31 90 TRP A CA 1
ATOM 718 C C . TRP A 1 90 ? 3.749 17.152 -7.011 1.00 96.31 90 TRP A C 1
ATOM 720 O O . TRP A 1 90 ? 3.596 16.938 -5.809 1.00 96.31 90 TRP A O 1
ATOM 730 N N . SER A 1 91 ? 3.204 18.218 -7.608 1.00 96.12 91 SER A N 1
ATOM 731 C CA . SER A 1 91 ? 2.471 19.250 -6.864 1.00 96.12 91 SER A CA 1
ATOM 732 C C . SER A 1 91 ? 1.269 18.678 -6.113 1.00 96.12 91 SER A C 1
ATOM 734 O O . SER A 1 91 ? 1.155 18.898 -4.910 1.00 96.12 91 SER A O 1
ATOM 736 N N . SER A 1 92 ? 0.432 17.877 -6.778 1.00 95.94 92 SER A N 1
ATOM 737 C CA . SER A 1 92 ? -0.728 17.243 -6.144 1.00 95.94 92 SER A CA 1
ATOM 738 C C . SER A 1 92 ? -0.316 16.305 -5.010 1.00 95.94 92 SER A C 1
ATOM 740 O O . SER A 1 92 ? -0.888 16.375 -3.928 1.00 95.94 92 SER A O 1
ATOM 742 N N . TRP A 1 93 ? 0.718 15.480 -5.208 1.00 96.50 93 TRP A N 1
ATOM 743 C CA . TRP A 1 93 ? 1.210 14.549 -4.184 1.00 96.50 93 TRP A CA 1
ATOM 744 C C . TRP A 1 93 ? 1.768 15.277 -2.954 1.00 96.50 93 TRP A C 1
ATOM 746 O O . TRP A 1 93 ? 1.476 14.881 -1.827 1.00 96.50 93 TRP A O 1
ATOM 756 N N . LYS A 1 94 ? 2.494 16.389 -3.153 1.00 96.06 94 LYS A N 1
ATOM 757 C CA . LYS A 1 94 ? 2.906 17.284 -2.056 1.00 96.06 94 LYS A CA 1
ATOM 758 C C . LYS A 1 94 ? 1.701 17.828 -1.298 1.00 96.06 94 LYS A C 1
ATOM 760 O O . LYS A 1 94 ? 1.702 17.808 -0.072 1.00 96.06 94 LYS A O 1
ATOM 765 N N . THR A 1 95 ? 0.684 18.317 -2.010 1.00 95.38 95 THR A N 1
ATOM 766 C CA . THR A 1 95 ? -0.537 18.835 -1.384 1.00 95.38 95 THR A CA 1
ATOM 767 C C . THR A 1 95 ? -1.216 17.760 -0.543 1.00 95.38 95 THR A C 1
ATOM 769 O O . THR A 1 95 ? -1.518 18.026 0.615 1.00 95.38 95 THR A O 1
ATOM 772 N N . LEU A 1 96 ? -1.376 16.539 -1.067 1.00 95.50 96 LEU A N 1
ATOM 773 C CA . LEU A 1 96 ? -1.970 15.435 -0.309 1.00 95.50 96 LEU A CA 1
ATOM 774 C C . LEU A 1 96 ? -1.201 15.145 0.984 1.00 95.50 96 LEU A C 1
ATOM 776 O O . LEU A 1 96 ? -1.830 14.991 2.033 1.00 95.50 96 LEU A O 1
ATOM 780 N N . PHE A 1 97 ? 0.134 15.127 0.928 1.00 95.62 97 PHE A N 1
ATOM 781 C CA . PHE A 1 97 ? 0.978 14.959 2.112 1.00 95.62 97 PHE A CA 1
ATOM 782 C C . PHE A 1 97 ? 0.765 16.080 3.143 1.00 95.62 97 PHE A C 1
ATOM 784 O O . PHE A 1 97 ? 0.555 15.800 4.322 1.00 95.62 97 PHE A O 1
ATOM 791 N N . TYR A 1 98 ? 0.741 17.348 2.716 1.00 94.25 98 TYR A N 1
ATOM 792 C CA . TYR A 1 98 ? 0.492 18.480 3.623 1.00 94.25 98 TYR A CA 1
ATOM 793 C C . TYR A 1 98 ? -0.926 18.508 4.202 1.00 94.25 98 TYR A C 1
ATOM 795 O O . TYR A 1 98 ? -1.136 19.052 5.284 1.00 94.25 98 TYR A O 1
ATOM 803 N N . GLU A 1 99 ? -1.893 17.897 3.523 1.00 93.75 99 GLU A N 1
ATOM 804 C CA . GLU A 1 99 ? -3.248 17.695 4.040 1.00 93.75 99 GLU A CA 1
ATOM 805 C C . GLU A 1 99 ? -3.350 16.515 5.029 1.00 93.75 99 GLU A C 1
ATOM 807 O O . GLU A 1 99 ? -4.433 16.235 5.544 1.00 93.75 99 GLU A O 1
ATOM 812 N N . GLY A 1 100 ? -2.229 15.854 5.341 1.00 93.62 100 GLY A N 1
ATOM 813 C CA . GLY A 1 100 ? -2.135 14.777 6.327 1.00 93.62 100 GLY A CA 1
ATOM 814 C C . GLY A 1 100 ? -2.300 13.374 5.748 1.00 93.62 100 GLY A C 1
ATOM 815 O O . GLY A 1 100 ? -2.410 12.418 6.509 1.00 93.62 100 GLY A O 1
ATOM 816 N N . ASN A 1 101 ? -2.332 13.215 4.426 1.00 96.12 101 ASN A N 1
ATOM 817 C CA . ASN A 1 101 ? -2.368 11.885 3.826 1.00 96.12 101 ASN A CA 1
ATOM 818 C C . ASN A 1 101 ? -0.987 11.227 3.871 1.00 96.12 101 ASN A C 1
ATOM 820 O O . ASN A 1 101 ? 0.049 11.893 3.799 1.00 96.12 101 ASN A O 1
ATOM 824 N N . GLU A 1 102 ? -0.977 9.902 3.946 1.00 97.31 102 GLU A N 1
ATOM 825 C CA . GLU A 1 102 ? 0.252 9.129 3.827 1.00 97.31 102 GLU A CA 1
ATOM 826 C C . GLU A 1 102 ? 0.617 8.953 2.349 1.00 97.31 102 GLU A C 1
ATOM 828 O O . GLU A 1 102 ? -0.241 8.663 1.513 1.00 97.31 102 GLU A O 1
ATOM 833 N N . ILE A 1 103 ? 1.907 9.082 2.036 1.00 98.06 103 ILE A N 1
ATOM 834 C CA . ILE A 1 103 ? 2.459 8.713 0.733 1.00 98.06 103 ILE A CA 1
ATOM 835 C C . ILE A 1 103 ? 3.373 7.502 0.926 1.00 98.06 103 ILE A C 1
ATOM 837 O O . ILE A 1 103 ? 4.385 7.584 1.625 1.00 98.06 103 ILE A O 1
ATOM 841 N N . GLY A 1 104 ? 2.996 6.386 0.306 1.00 98.12 104 GLY A N 1
ATOM 842 C CA . GLY A 1 104 ? 3.719 5.118 0.342 1.00 98.12 104 GLY A CA 1
ATOM 843 C C . GLY A 1 104 ? 4.376 4.781 -0.999 1.00 98.12 104 GLY A C 1
ATOM 844 O O . GLY A 1 104 ? 4.138 5.428 -2.019 1.00 98.12 104 GLY A O 1
ATOM 845 N N . SER A 1 105 ? 5.205 3.739 -1.008 1.00 98.62 105 SER A N 1
ATOM 846 C CA . SER A 1 105 ? 5.937 3.291 -2.202 1.00 98.62 105 SER A CA 1
ATOM 847 C C . SER A 1 105 ? 5.243 2.125 -2.916 1.00 98.62 105 SER A C 1
ATOM 849 O O . SER A 1 105 ? 4.760 1.194 -2.270 1.00 98.62 105 SER A O 1
ATOM 851 N N . HIS A 1 106 ? 5.227 2.153 -4.253 1.00 98.69 106 HIS A N 1
ATOM 852 C CA . HIS A 1 106 ? 4.674 1.093 -5.106 1.00 98.69 106 HIS A CA 1
ATOM 853 C C . HIS A 1 106 ? 5.648 0.642 -6.205 1.00 98.69 106 HIS A C 1
ATOM 855 O O . HIS A 1 106 ? 5.227 0.330 -7.317 1.00 98.69 106 HIS A O 1
ATOM 861 N N . THR A 1 107 ? 6.955 0.601 -5.900 1.00 98.81 107 THR A N 1
ATOM 862 C CA . THR A 1 107 ? 8.088 0.421 -6.848 1.00 98.81 107 THR A CA 1
ATOM 863 C C . THR A 1 107 ? 8.286 1.593 -7.807 1.00 98.81 107 THR A C 1
ATOM 865 O O . THR A 1 107 ? 7.560 2.575 -7.750 1.00 98.81 107 THR A O 1
ATOM 868 N N . TYR A 1 108 ? 9.317 1.562 -8.649 1.00 98.81 108 TYR A N 1
ATOM 869 C CA . TYR A 1 108 ? 9.576 2.636 -9.603 1.00 98.81 108 TYR A CA 1
ATOM 870 C C . TYR A 1 108 ? 8.703 2.440 -10.846 1.00 98.81 108 TYR A C 1
ATOM 872 O O . TYR A 1 108 ? 7.931 3.325 -11.209 1.00 98.81 108 TYR A O 1
ATOM 880 N N . SER A 1 109 ? 8.773 1.266 -11.475 1.00 98.62 109 SER A N 1
ATOM 881 C CA . SER A 1 109 ? 8.178 0.970 -12.780 1.00 98.62 109 SER A CA 1
ATOM 882 C C . SER A 1 109 ? 6.989 0.002 -12.759 1.00 98.62 109 SER A C 1
ATOM 884 O O . SER A 1 109 ? 6.468 -0.320 -13.826 1.00 98.62 109 SER A O 1
ATOM 886 N N . HIS A 1 110 ? 6.524 -0.412 -11.575 1.00 98.50 110 HIS A N 1
ATOM 887 C CA . HIS A 1 110 ? 5.399 -1.336 -11.379 1.00 98.50 110 HIS A CA 1
ATOM 888 C C . HIS A 1 110 ? 5.598 -2.756 -11.982 1.00 98.50 110 HIS A C 1
ATOM 890 O O . HIS A 1 110 ? 4.711 -3.260 -12.683 1.00 98.50 110 HIS A O 1
ATOM 896 N N . PRO A 1 111 ? 6.744 -3.441 -11.754 1.00 98.56 111 PRO A N 1
ATOM 897 C CA . PRO A 1 111 ? 6.944 -4.815 -12.209 1.00 98.56 111 PRO A CA 1
ATOM 898 C C . PRO A 1 111 ? 6.307 -5.836 -11.256 1.00 98.56 111 PRO A C 1
ATOM 900 O O . PRO A 1 111 ? 6.124 -5.587 -10.069 1.00 98.56 111 PRO A O 1
ATOM 903 N N . TYR A 1 112 ? 6.074 -7.056 -11.741 1.00 98.69 112 TYR A N 1
ATOM 904 C CA . TYR A 1 112 ? 5.843 -8.199 -10.853 1.00 98.69 112 TYR A CA 1
ATOM 905 C C . TYR A 1 112 ? 7.136 -8.498 -10.082 1.00 98.69 112 TYR A C 1
ATOM 907 O O . TYR A 1 112 ? 8.086 -9.012 -10.674 1.00 98.69 112 TYR A O 1
ATOM 915 N N . CYS A 1 113 ? 7.183 -8.229 -8.773 1.00 98.12 113 CYS A N 1
ATOM 916 C CA . CYS A 1 113 ? 8.410 -8.400 -7.978 1.00 98.12 113 CYS A CA 1
ATOM 917 C C . CYS A 1 113 ? 8.978 -9.832 -8.012 1.00 98.12 113 CYS A C 1
ATOM 919 O O . CYS A 1 113 ? 10.169 -10.022 -7.809 1.00 98.12 113 CYS A O 1
ATOM 921 N N . THR A 1 114 ? 8.145 -10.842 -8.287 1.00 98.31 114 THR A N 1
ATOM 922 C CA . THR A 1 114 ? 8.554 -12.255 -8.405 1.00 98.31 114 THR A CA 1
ATOM 923 C C . THR A 1 114 ? 9.176 -12.614 -9.754 1.00 98.31 114 THR A C 1
ATOM 925 O O . THR A 1 114 ? 9.685 -13.720 -9.906 1.00 98.31 114 THR A O 1
ATOM 928 N N . LYS A 1 115 ? 9.137 -11.707 -10.738 1.00 98.44 115 LYS A N 1
ATOM 929 C CA . LYS A 1 115 ? 9.612 -11.938 -12.114 1.00 98.44 115 LYS A CA 1
ATOM 930 C C . LYS A 1 115 ? 10.878 -11.151 -12.463 1.00 98.44 115 LYS A C 1
ATOM 932 O O . LYS A 1 115 ? 11.267 -11.113 -13.626 1.00 98.44 115 LYS A O 1
ATOM 937 N N . ILE A 1 116 ? 11.496 -10.506 -11.480 1.00 98.56 116 ILE A N 1
ATOM 938 C CA . ILE A 1 116 ? 12.713 -9.705 -11.637 1.00 98.56 116 ILE A CA 1
ATOM 939 C C . ILE A 1 116 ? 13.812 -10.243 -10.719 1.00 98.56 116 ILE A C 1
ATOM 941 O O . ILE A 1 116 ? 13.526 -10.935 -9.742 1.00 98.56 116 ILE A O 1
ATOM 945 N N . SER A 1 117 ? 15.073 -9.942 -11.033 1.00 98.56 117 SER A N 1
ATOM 946 C CA . SER A 1 117 ? 16.192 -10.296 -10.157 1.00 98.56 117 SER A CA 1
ATOM 947 C C . SER A 1 117 ? 16.161 -9.479 -8.862 1.00 98.56 117 SER A C 1
ATOM 949 O O . SER A 1 117 ? 15.574 -8.397 -8.808 1.00 98.56 117 SER A O 1
ATOM 951 N N . GLU A 1 118 ? 16.838 -9.969 -7.821 1.00 98.56 118 GLU A N 1
ATOM 952 C CA . GLU A 1 118 ? 16.990 -9.233 -6.561 1.00 98.56 118 GLU A CA 1
ATOM 953 C C . GLU A 1 118 ? 17.628 -7.849 -6.770 1.00 98.56 118 GLU A C 1
ATOM 955 O O . GLU A 1 118 ? 17.183 -6.869 -6.175 1.00 98.56 118 GLU A O 1
ATOM 960 N N . GLU A 1 119 ? 18.634 -7.743 -7.641 1.00 98.69 119 GLU A N 1
ATOM 961 C CA . GLU A 1 119 ? 19.279 -6.468 -7.968 1.00 98.69 119 GLU A CA 1
ATOM 962 C C . GLU A 1 119 ? 18.272 -5.453 -8.529 1.00 98.69 119 GLU A C 1
ATOM 964 O O . GLU A 1 119 ? 18.184 -4.321 -8.044 1.00 98.69 119 GLU A O 1
ATOM 969 N N . VAL A 1 120 ? 17.457 -5.879 -9.501 1.00 98.75 120 VAL A N 1
ATOM 970 C CA . VAL A 1 120 ? 16.417 -5.033 -10.100 1.00 98.75 120 VAL A CA 1
ATOM 971 C C . VAL A 1 120 ? 15.342 -4.696 -9.067 1.00 98.75 120 VAL A C 1
ATOM 973 O O . VAL A 1 120 ? 14.913 -3.550 -8.994 1.00 98.75 120 VAL A O 1
ATOM 976 N N . LEU A 1 121 ? 14.950 -5.641 -8.209 1.00 98.81 121 LEU A N 1
ATOM 977 C CA . LEU A 1 121 ? 13.989 -5.396 -7.131 1.00 98.81 121 LEU A CA 1
ATOM 978 C C . LEU A 1 121 ? 14.485 -4.326 -6.148 1.00 98.81 121 LEU A C 1
ATOM 980 O O . LEU A 1 121 ? 13.748 -3.397 -5.815 1.00 98.81 121 LEU A O 1
ATOM 984 N N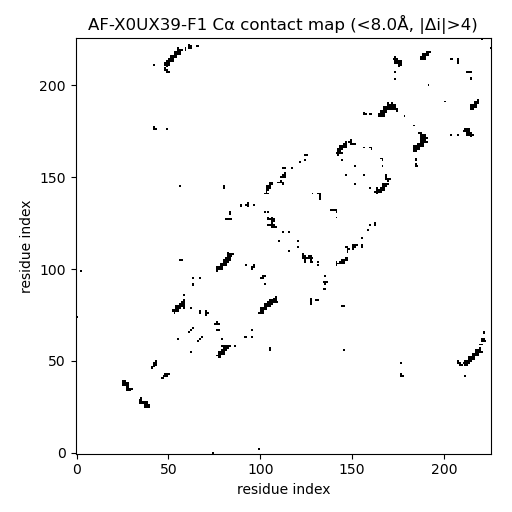 . ARG A 1 122 ? 15.739 -4.421 -5.698 1.00 98.81 122 ARG A N 1
ATOM 985 C CA . ARG A 1 122 ? 16.347 -3.428 -4.798 1.00 98.81 122 ARG A CA 1
ATOM 986 C C . ARG A 1 122 ? 16.426 -2.057 -5.459 1.00 98.81 122 ARG A C 1
ATOM 988 O O . ARG A 1 122 ? 16.141 -1.054 -4.802 1.00 98.81 122 ARG A O 1
ATOM 995 N N . TYR A 1 123 ? 16.764 -2.007 -6.749 1.00 98.81 123 TYR A N 1
ATOM 996 C CA . TYR A 1 123 ? 16.725 -0.771 -7.528 1.00 98.81 123 TYR A CA 1
ATOM 997 C C . TYR A 1 123 ? 15.313 -0.172 -7.559 1.00 98.81 123 TYR A C 1
ATOM 999 O O . TYR A 1 123 ? 15.143 0.988 -7.194 1.00 98.81 123 TYR A O 1
ATOM 1007 N N . GLU A 1 124 ? 14.305 -0.965 -7.918 1.00 98.88 124 GLU A N 1
ATOM 1008 C CA . GLU A 1 124 ? 12.898 -0.561 -8.011 1.00 98.88 124 GLU A CA 1
ATOM 1009 C C . GLU A 1 124 ? 12.368 0.034 -6.698 1.00 98.88 124 GLU A C 1
ATOM 1011 O O . GLU A 1 124 ? 11.764 1.109 -6.689 1.00 98.88 124 GLU A O 1
ATOM 1016 N N . ILE A 1 125 ? 12.644 -0.628 -5.572 1.00 98.81 125 ILE A N 1
ATOM 1017 C CA . ILE A 1 125 ? 12.229 -0.190 -4.233 1.00 98.81 125 ILE A CA 1
ATOM 1018 C C . ILE A 1 125 ? 12.960 1.099 -3.832 1.00 98.81 125 ILE A C 1
ATOM 1020 O O . ILE A 1 125 ? 12.334 2.075 -3.407 1.00 98.81 125 ILE A O 1
ATOM 1024 N N . LYS A 1 126 ? 14.294 1.114 -3.965 1.00 98.50 126 LYS A N 1
ATOM 1025 C CA . LYS A 1 126 ? 15.134 2.239 -3.535 1.00 98.50 126 LYS A CA 1
ATOM 1026 C C . LYS A 1 126 ? 14.869 3.484 -4.374 1.00 98.50 126 LYS A C 1
ATOM 1028 O O . LYS A 1 126 ? 14.769 4.576 -3.818 1.00 98.50 126 LYS A O 1
ATOM 1033 N N . LYS A 1 127 ? 14.752 3.333 -5.694 1.00 98.62 127 LYS A N 1
ATOM 1034 C CA . LYS A 1 127 ? 14.509 4.443 -6.617 1.00 98.62 127 LYS A CA 1
ATOM 1035 C C . LYS A 1 127 ? 13.176 5.123 -6.313 1.00 98.62 127 LYS A C 1
ATOM 1037 O O . LYS A 1 127 ? 13.169 6.337 -6.146 1.00 98.62 127 LYS A O 1
ATOM 1042 N N . ALA A 1 128 ? 12.100 4.356 -6.133 1.00 98.62 128 ALA A N 1
ATOM 1043 C CA . ALA A 1 128 ? 10.793 4.906 -5.777 1.00 98.62 128 ALA A CA 1
ATOM 1044 C C . ALA A 1 128 ? 10.808 5.663 -4.446 1.00 98.62 128 ALA A C 1
ATOM 1046 O O . ALA A 1 128 ? 10.330 6.793 -4.363 1.00 98.62 128 ALA A O 1
ATOM 1047 N N . LYS A 1 129 ? 11.426 5.079 -3.412 1.00 97.88 129 LYS A N 1
ATOM 1048 C CA . LYS A 1 129 ? 11.570 5.739 -2.110 1.00 97.88 129 LYS A CA 1
ATOM 1049 C C . LYS A 1 129 ? 12.357 7.051 -2.218 1.00 97.88 129 LYS A C 1
ATOM 1051 O O . LYS A 1 129 ? 11.927 8.060 -1.664 1.00 97.88 129 LYS A O 1
ATOM 1056 N N . ILE A 1 130 ? 13.465 7.062 -2.964 1.00 96.94 130 ILE A N 1
ATOM 1057 C CA . ILE A 1 130 ? 14.263 8.274 -3.209 1.00 96.94 130 ILE A CA 1
ATOM 1058 C C . ILE A 1 130 ? 13.455 9.322 -3.978 1.00 96.94 130 ILE A C 1
ATOM 1060 O O . ILE A 1 130 ? 13.466 10.483 -3.578 1.00 96.94 130 ILE A O 1
ATOM 1064 N N . ASP A 1 131 ? 12.734 8.932 -5.031 1.00 97.81 131 ASP A N 1
ATOM 1065 C CA . ASP A 1 131 ? 11.907 9.851 -5.819 1.00 97.81 131 ASP A CA 1
ATOM 1066 C C . ASP A 1 131 ? 10.867 10.550 -4.944 1.00 97.81 131 ASP A C 1
ATOM 1068 O O . ASP A 1 131 ? 10.743 11.773 -5.004 1.00 97.81 131 ASP A O 1
ATOM 1072 N N . ILE A 1 132 ? 10.174 9.797 -4.084 1.00 98.19 132 ILE A N 1
ATOM 1073 C CA . ILE A 1 132 ? 9.197 10.354 -3.143 1.00 98.19 132 ILE A CA 1
ATOM 1074 C C . ILE A 1 132 ? 9.883 11.313 -2.163 1.00 98.19 132 ILE A C 1
ATOM 1076 O O . ILE A 1 132 ? 9.437 12.447 -2.008 1.00 98.19 132 ILE A O 1
ATOM 1080 N N . MET A 1 133 ? 10.985 10.901 -1.529 1.00 96.12 133 MET A N 1
ATOM 1081 C CA . MET A 1 133 ? 11.685 11.721 -0.530 1.00 96.12 133 MET A CA 1
ATOM 1082 C C . MET A 1 133 ? 12.279 13.010 -1.112 1.00 96.12 133 MET A C 1
ATOM 1084 O O . MET A 1 133 ? 12.304 14.036 -0.438 1.00 96.12 133 MET A O 1
ATOM 1088 N N . GLN A 1 134 ? 12.770 12.968 -2.352 1.00 95.00 134 GLN A N 1
ATOM 1089 C CA . GLN 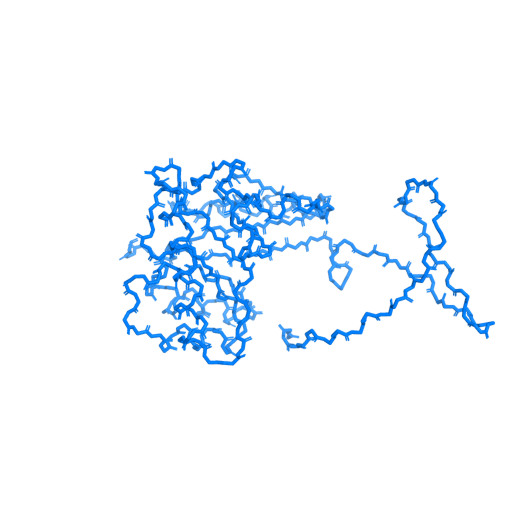A 1 134 ? 13.337 14.137 -3.027 1.00 95.00 134 GLN A CA 1
ATOM 1090 C C . GLN A 1 134 ? 12.254 15.098 -3.507 1.00 95.00 134 GLN A C 1
ATOM 1092 O O . GLN A 1 134 ? 12.448 16.314 -3.473 1.00 95.00 134 GLN A O 1
ATOM 1097 N N . ASN A 1 135 ? 11.117 14.567 -3.960 1.00 95.62 135 ASN A N 1
ATOM 1098 C CA . ASN A 1 135 ? 10.058 15.395 -4.506 1.00 95.62 135 ASN A CA 1
ATOM 1099 C C . ASN A 1 135 ? 9.052 15.863 -3.461 1.00 95.62 135 ASN A C 1
ATOM 1101 O O . ASN A 1 135 ? 8.432 16.887 -3.700 1.00 95.62 135 ASN A O 1
ATOM 1105 N N . ILE A 1 136 ? 8.876 15.208 -2.314 1.00 92.56 136 ILE A N 1
ATOM 1106 C CA . ILE A 1 136 ? 7.964 15.663 -1.256 1.00 92.56 136 ILE A CA 1
ATOM 1107 C C . ILE A 1 136 ? 8.774 16.331 -0.140 1.00 92.56 136 ILE A C 1
ATOM 1109 O O . ILE A 1 136 ? 9.413 15.677 0.679 1.00 92.56 136 ILE A O 1
ATOM 1113 N N . VAL A 1 137 ? 8.762 17.668 -0.120 1.00 74.69 137 VAL A N 1
ATOM 1114 C CA . VAL A 1 137 ? 9.538 18.478 0.834 1.00 74.69 137 VAL A CA 1
ATOM 1115 C C . VAL A 1 137 ? 8.914 18.405 2.233 1.00 74.69 137 VAL A C 1
ATOM 1117 O O . VAL A 1 137 ? 7.713 18.613 2.382 1.00 74.69 137 VAL A O 1
ATOM 1120 N N . GLY A 1 138 ? 9.727 18.173 3.269 1.00 68.00 138 GLY A N 1
ATOM 1121 C CA . GLY A 1 138 ? 9.268 18.182 4.669 1.00 68.00 138 GLY A CA 1
ATOM 1122 C C . GLY A 1 138 ? 9.636 16.950 5.498 1.00 68.00 138 GLY A C 1
ATOM 1123 O O . GLY A 1 138 ? 8.900 16.621 6.422 1.00 68.00 138 GLY A O 1
ATOM 1124 N N . ASN A 1 139 ? 10.758 16.282 5.193 1.00 76.69 139 ASN A N 1
ATOM 1125 C CA . ASN A 1 139 ? 11.230 15.078 5.894 1.00 76.69 139 ASN A CA 1
ATOM 1126 C C . ASN A 1 139 ? 10.187 13.953 5.927 1.00 76.69 139 ASN A C 1
ATOM 1128 O O . ASN A 1 139 ? 9.927 13.368 6.979 1.00 76.69 139 ASN A O 1
ATOM 1132 N N . ILE A 1 140 ? 9.578 13.659 4.776 1.00 88.44 140 ILE A N 1
ATOM 1133 C CA . ILE A 1 140 ? 8.698 12.499 4.668 1.00 88.44 140 ILE A CA 1
ATOM 1134 C C . ILE A 1 140 ? 9.464 11.215 5.015 1.00 88.44 140 ILE A C 1
ATOM 1136 O O . ILE A 1 140 ? 10.557 10.965 4.503 1.00 88.44 140 ILE A O 1
ATOM 1140 N N . ASP A 1 141 ? 8.860 10.387 5.864 1.00 88.69 141 ASP A N 1
ATOM 1141 C CA . ASP A 1 141 ? 9.289 9.010 6.078 1.00 88.69 141 ASP A CA 1
ATOM 1142 C C . ASP A 1 141 ? 8.405 8.078 5.245 1.00 88.69 141 ASP A C 1
ATOM 1144 O O . ASP A 1 141 ? 7.247 7.819 5.580 1.00 88.69 141 ASP A O 1
ATOM 1148 N N . VAL A 1 142 ? 8.951 7.596 4.127 1.00 95.75 142 VAL A N 1
ATOM 1149 C CA . VAL A 1 142 ? 8.281 6.627 3.250 1.00 95.75 142 VAL A CA 1
ATOM 1150 C C . VAL A 1 142 ? 8.352 5.258 3.920 1.00 95.75 142 VAL A C 1
ATOM 1152 O O . VAL A 1 142 ? 9.270 4.467 3.678 1.00 95.75 142 VAL A O 1
ATOM 1155 N N . SER A 1 143 ? 7.425 5.024 4.842 1.00 95.88 143 SER A N 1
ATOM 1156 C CA . SER A 1 143 ? 7.469 3.903 5.781 1.00 95.88 143 SER A CA 1
ATOM 1157 C C . SER A 1 143 ? 6.655 2.690 5.332 1.00 95.88 143 SER A C 1
ATOM 1159 O O . SER A 1 143 ? 6.934 1.584 5.793 1.00 95.88 14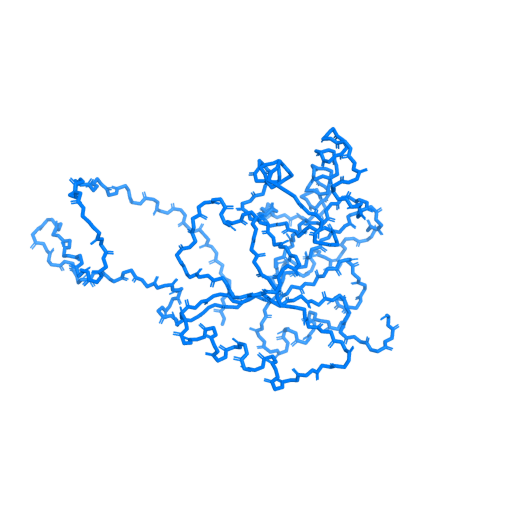3 SER A O 1
ATOM 1161 N N . SER A 1 144 ? 5.699 2.852 4.415 1.00 98.19 144 SER A N 1
ATOM 1162 C CA . SER A 1 144 ? 4.856 1.759 3.925 1.00 98.19 144 SER A CA 1
ATOM 1163 C C . SER A 1 144 ? 5.049 1.473 2.433 1.00 98.19 144 SER A C 1
ATOM 1165 O O . SER A 1 144 ? 5.410 2.345 1.634 1.00 98.19 144 SER A O 1
ATOM 1167 N N . PHE A 1 145 ? 4.800 0.218 2.062 1.00 98.81 145 PHE A N 1
ATOM 1168 C CA . PHE A 1 145 ? 4.920 -0.299 0.703 1.00 98.81 145 PHE A CA 1
ATOM 1169 C C . PHE A 1 145 ? 3.669 -1.095 0.298 1.00 98.81 145 PHE A C 1
ATOM 1171 O O . PHE A 1 145 ? 3.045 -1.759 1.125 1.00 98.81 145 PHE A O 1
ATOM 1178 N N . ALA A 1 146 ? 3.313 -1.084 -0.980 1.00 98.81 146 ALA A N 1
ATOM 1179 C CA . ALA A 1 146 ? 2.340 -2.016 -1.548 1.00 98.81 146 ALA A CA 1
ATOM 1180 C C . ALA A 1 146 ? 3.025 -2.842 -2.641 1.00 98.81 146 ALA A C 1
ATOM 1182 O O . ALA A 1 146 ? 3.733 -2.280 -3.474 1.00 98.81 146 ALA A O 1
ATOM 1183 N N . TYR A 1 147 ? 2.843 -4.166 -2.653 1.00 98.75 147 TYR A N 1
ATOM 1184 C CA . TYR A 1 147 ? 3.415 -5.011 -3.710 1.00 98.75 147 TYR A CA 1
ATOM 1185 C C . TYR A 1 147 ? 2.609 -4.862 -5.009 1.00 98.75 147 TYR A C 1
ATOM 1187 O O . TYR A 1 147 ? 1.422 -5.202 -4.994 1.00 98.75 147 TYR A O 1
ATOM 1195 N N . PRO A 1 148 ? 3.217 -4.441 -6.138 1.00 98.38 148 PRO A N 1
ATOM 1196 C CA . PRO A 1 148 ? 2.560 -4.480 -7.443 1.00 98.38 148 PRO A CA 1
ATOM 1197 C C . PRO A 1 148 ? 1.950 -5.852 -7.726 1.00 98.38 148 PRO A C 1
ATOM 1199 O O . PRO A 1 148 ? 2.598 -6.887 -7.524 1.00 98.38 148 PRO A O 1
ATOM 1202 N N . TYR A 1 149 ? 0.692 -5.868 -8.169 1.00 97.06 149 TYR A N 1
ATOM 1203 C CA . TYR A 1 149 ? -0.091 -7.086 -8.434 1.00 97.06 149 TYR A CA 1
ATOM 1204 C C . TYR A 1 149 ? -0.224 -8.048 -7.236 1.00 97.06 149 TYR A C 1
ATOM 1206 O O . TYR A 1 149 ? -0.564 -9.216 -7.418 1.00 97.06 149 TYR A O 1
ATOM 1214 N N . GLY A 1 150 ? 0.116 -7.616 -6.015 1.00 96.56 150 GLY A N 1
ATOM 1215 C CA . GLY A 1 150 ? 0.254 -8.513 -4.868 1.00 96.56 150 GLY A CA 1
ATOM 1216 C C . GLY A 1 150 ? 1.336 -9.580 -5.042 1.00 96.56 150 GLY A C 1
ATOM 1217 O O . GLY A 1 150 ? 1.292 -10.606 -4.371 1.00 96.56 150 GLY A O 1
ATOM 1218 N N . SER A 1 151 ? 2.286 -9.377 -5.956 1.00 97.12 151 SER A N 1
ATOM 1219 C CA . SER A 1 151 ? 3.325 -10.348 -6.279 1.00 97.12 151 SER A CA 1
ATOM 1220 C C . SER A 1 151 ? 4.451 -10.289 -5.242 1.00 97.12 151 SER A C 1
ATOM 1222 O O . SER A 1 151 ? 5.341 -9.448 -5.352 1.00 97.12 151 SER A O 1
ATOM 1224 N N . TYR A 1 152 ? 4.474 -11.218 -4.286 1.00 97.25 152 TYR A N 1
ATOM 1225 C CA . TYR A 1 152 ? 5.541 -11.328 -3.287 1.00 97.25 152 TYR A CA 1
ATOM 1226 C C . TYR A 1 152 ? 5.828 -12.786 -2.897 1.00 97.25 152 TYR A C 1
ATOM 1228 O O . TYR A 1 152 ? 5.067 -13.698 -3.211 1.00 97.25 152 TYR A O 1
ATOM 1236 N N . ASN A 1 153 ? 6.947 -12.994 -2.205 1.00 97.50 153 ASN A N 1
ATOM 1237 C CA . ASN A 1 153 ? 7.305 -14.223 -1.498 1.00 97.50 153 ASN A CA 1
ATOM 1238 C C . ASN A 1 153 ? 8.170 -13.858 -0.273 1.00 97.50 153 ASN A C 1
ATOM 1240 O O . ASN A 1 153 ? 8.441 -12.679 -0.037 1.00 97.50 153 ASN A O 1
ATOM 1244 N N . ASP A 1 154 ? 8.622 -14.844 0.501 1.00 97.19 154 ASP A N 1
ATOM 1245 C CA . ASP A 1 154 ? 9.393 -14.599 1.728 1.00 97.19 154 ASP A CA 1
ATOM 1246 C C . ASP A 1 154 ? 10.717 -13.851 1.506 1.00 97.19 154 ASP A C 1
ATOM 1248 O O . ASP A 1 154 ? 11.104 -13.038 2.347 1.00 97.19 154 ASP A O 1
ATOM 1252 N N . SER A 1 155 ? 11.414 -14.104 0.394 1.00 97.75 155 SER A N 1
ATOM 1253 C CA . SER A 1 155 ? 12.659 -13.399 0.055 1.00 97.75 155 SER A CA 1
ATOM 1254 C C . SER A 1 155 ? 12.372 -11.931 -0.274 1.00 97.75 155 SER A C 1
ATOM 1256 O O . SER A 1 155 ? 12.965 -11.037 0.326 1.00 97.75 155 SER A O 1
ATOM 1258 N N . ILE A 1 156 ? 11.376 -11.680 -1.127 1.00 98.31 156 ILE A N 1
ATOM 1259 C CA . ILE A 1 156 ? 10.934 -10.330 -1.503 1.00 98.31 156 ILE A CA 1
ATOM 1260 C C . ILE A 1 156 ? 10.452 -9.550 -0.277 1.00 98.31 156 ILE A C 1
ATOM 1262 O O . ILE A 1 156 ? 10.805 -8.383 -0.120 1.00 98.31 156 ILE A O 1
ATOM 1266 N N . ARG A 1 157 ? 9.686 -10.192 0.617 1.00 98.00 157 ARG A N 1
ATOM 1267 C CA . ARG A 1 157 ? 9.208 -9.579 1.863 1.00 98.00 157 ARG A CA 1
ATOM 1268 C C . ARG A 1 157 ? 10.366 -9.061 2.705 1.00 98.00 157 ARG A C 1
ATOM 1270 O O . ARG A 1 157 ? 10.326 -7.920 3.154 1.00 98.00 157 ARG A O 1
ATOM 1277 N N . LYS A 1 158 ? 11.391 -9.892 2.918 1.00 97.88 158 LYS A N 1
ATOM 1278 C CA . LYS A 1 158 ? 12.575 -9.510 3.700 1.00 97.88 158 LYS A CA 1
ATOM 1279 C C . LYS A 1 158 ? 13.277 -8.309 3.076 1.00 97.88 158 LYS A C 1
ATOM 1281 O O . LYS A 1 158 ? 13.538 -7.350 3.788 1.00 97.88 158 LYS A O 1
ATOM 1286 N N . ILE A 1 159 ? 13.477 -8.327 1.756 1.00 98.38 159 ILE A N 1
ATOM 1287 C CA . ILE A 1 159 ? 14.096 -7.213 1.028 1.00 98.38 159 ILE A CA 1
ATOM 1288 C C . ILE A 1 159 ? 13.278 -5.932 1.207 1.00 98.38 159 ILE A C 1
ATOM 1290 O O . ILE A 1 159 ? 13.846 -4.892 1.512 1.00 98.38 159 ILE A O 1
ATOM 1294 N N . VAL A 1 160 ? 11.951 -5.978 1.062 1.00 98.25 160 VAL A N 1
ATOM 1295 C CA . VAL A 1 160 ? 11.100 -4.789 1.247 1.00 98.25 160 VAL A CA 1
ATOM 1296 C C . VAL A 1 160 ? 11.212 -4.223 2.664 1.00 98.25 160 VAL A C 1
ATOM 1298 O O . VAL A 1 160 ? 11.306 -3.001 2.807 1.00 98.25 160 VAL A O 1
ATOM 1301 N N . LEU A 1 161 ? 11.265 -5.086 3.685 1.00 97.06 161 LEU A N 1
ATOM 1302 C CA . LEU A 1 161 ? 11.403 -4.683 5.089 1.00 97.06 161 LEU A CA 1
ATOM 1303 C C . LEU A 1 161 ? 12.775 -4.078 5.436 1.00 97.06 161 LEU A C 1
ATOM 1305 O O . LEU A 1 161 ? 12.893 -3.378 6.436 1.00 97.06 161 LEU A O 1
ATOM 1309 N N . GLU A 1 162 ? 13.800 -4.258 4.599 1.00 97.44 162 GLU A N 1
ATOM 1310 C CA . GLU A 1 162 ? 15.059 -3.509 4.738 1.00 97.44 162 GLU A CA 1
ATOM 1311 C C . GLU A 1 162 ? 14.885 -2.012 4.411 1.00 97.44 162 GLU A C 1
ATOM 1313 O O . GLU A 1 162 ? 15.667 -1.179 4.869 1.00 97.44 162 GLU A O 1
ATOM 1318 N N . TYR A 1 163 ? 13.869 -1.654 3.612 1.00 97.62 163 TYR A N 1
ATOM 1319 C CA . TYR A 1 163 ? 13.630 -0.279 3.158 1.00 97.62 163 TYR A CA 1
ATOM 1320 C C . TYR A 1 163 ? 12.374 0.359 3.760 1.00 97.62 163 TYR A C 1
ATOM 1322 O O . TYR A 1 163 ? 12.300 1.588 3.794 1.00 97.62 163 TYR A O 1
ATOM 1330 N N . HIS A 1 164 ? 11.388 -0.423 4.199 1.00 97.75 164 HIS A N 1
ATOM 1331 C CA . HIS A 1 164 ? 10.080 0.048 4.669 1.00 97.75 164 HIS A CA 1
ATOM 1332 C C . HIS A 1 164 ? 9.700 -0.650 5.981 1.00 97.75 164 HIS A C 1
ATOM 1334 O O . HIS A 1 164 ? 10.048 -1.803 6.194 1.00 97.75 164 HIS A O 1
ATOM 1340 N N . LEU A 1 165 ? 8.954 0.033 6.850 1.00 96.50 165 LEU A N 1
ATOM 1341 C CA . LEU A 1 165 ? 8.469 -0.530 8.116 1.00 96.50 165 LEU A CA 1
ATOM 1342 C C . LEU A 1 165 ? 7.347 -1.551 7.912 1.00 96.50 165 LEU A C 1
ATOM 1344 O O . LEU A 1 165 ? 7.163 -2.441 8.737 1.00 96.50 165 LEU A O 1
ATOM 1348 N N . SER A 1 166 ? 6.563 -1.405 6.844 1.00 97.94 166 SER A N 1
ATOM 1349 C CA . SER A 1 166 ? 5.466 -2.319 6.536 1.00 97.94 166 SER A CA 1
ATOM 1350 C C . SER A 1 166 ? 5.225 -2.442 5.039 1.00 97.94 166 SER A C 1
ATOM 1352 O O . SER A 1 166 ? 5.588 -1.565 4.252 1.00 97.94 166 SER A O 1
ATOM 1354 N N . ALA A 1 167 ? 4.580 -3.536 4.650 1.00 98.44 167 ALA A N 1
ATOM 1355 C CA . ALA A 1 167 ? 4.134 -3.782 3.301 1.00 98.44 167 ALA A CA 1
ATOM 1356 C C . ALA A 1 167 ? 2.787 -4.507 3.283 1.00 98.44 167 ALA A C 1
ATOM 1358 O O . ALA A 1 167 ? 2.581 -5.485 4.008 1.00 98.44 167 ALA A O 1
ATOM 1359 N N . ARG A 1 168 ? 1.878 -4.054 2.418 1.00 98.31 168 ARG A N 1
ATOM 1360 C CA . ARG A 1 168 ? 0.594 -4.719 2.190 1.00 98.31 168 ARG A CA 1
ATOM 1361 C C . ARG A 1 168 ? 0.585 -5.543 0.912 1.00 98.31 168 ARG A C 1
ATOM 1363 O O . ARG A 1 168 ? 1.135 -5.152 -0.118 1.00 98.31 168 ARG A O 1
ATOM 1370 N N . THR A 1 169 ? -0.086 -6.680 1.000 1.00 97.44 169 THR A N 1
ATOM 1371 C CA . THR A 1 169 ? -0.323 -7.637 -0.083 1.00 97.44 169 THR A CA 1
ATOM 1372 C C . THR A 1 169 ? -1.654 -7.344 -0.781 1.00 97.44 169 THR A C 1
ATOM 1374 O O . THR A 1 169 ? -2.349 -6.380 -0.456 1.00 97.44 169 THR A O 1
ATOM 1377 N N . ALA A 1 170 ? -2.012 -8.205 -1.733 1.00 95.12 170 ALA A N 1
ATOM 1378 C CA . ALA A 1 170 ? -3.345 -8.286 -2.326 1.00 95.12 170 ALA A CA 1
ATOM 1379 C C . ALA A 1 170 ? -4.210 -9.409 -1.718 1.00 95.12 170 ALA A C 1
ATOM 1381 O O . ALA A 1 170 ? -5.261 -9.739 -2.268 1.00 95.12 170 ALA A O 1
ATOM 1382 N N . VAL A 1 171 ? -3.746 -10.058 -0.646 1.00 97.19 171 VAL A N 1
ATOM 1383 C CA . VAL A 1 171 ? -4.457 -11.180 -0.029 1.00 97.19 171 VAL A CA 1
ATOM 1384 C C . VAL A 1 171 ? -5.617 -10.637 0.797 1.00 97.19 171 VAL A C 1
ATOM 1386 O O . VAL A 1 171 ? -5.400 -9.883 1.747 1.00 97.19 171 VAL A O 1
ATOM 1389 N N . ASN A 1 172 ? -6.836 -11.064 0.463 1.00 96.94 172 ASN A N 1
ATOM 1390 C CA . ASN A 1 172 ? -8.045 -10.690 1.192 1.00 96.94 172 ASN A CA 1
ATOM 1391 C C . ASN A 1 172 ? -7.973 -11.122 2.659 1.00 96.94 172 ASN A C 1
ATOM 1393 O O . ASN A 1 172 ? -7.761 -12.296 2.970 1.00 96.94 172 ASN A O 1
ATOM 1397 N N . GLY A 1 173 ? -8.196 -10.176 3.569 1.00 97.25 173 GLY A N 1
ATOM 1398 C CA . GLY A 1 173 ? -8.396 -10.487 4.976 1.00 97.25 173 GLY A CA 1
ATOM 1399 C C . GLY A 1 173 ? -8.248 -9.303 5.922 1.00 97.25 173 GLY A C 1
ATOM 1400 O O . GLY A 1 173 ? -7.788 -8.224 5.557 1.00 97.25 173 GLY A O 1
ATOM 1401 N N . ILE A 1 174 ? -8.624 -9.566 7.171 1.00 97.81 174 ILE A N 1
ATOM 1402 C CA . ILE A 1 174 ? -8.440 -8.679 8.319 1.00 97.81 174 ILE A CA 1
ATOM 1403 C C . ILE A 1 174 ? -7.155 -9.084 9.043 1.00 97.81 174 ILE A C 1
ATOM 1405 O O . ILE A 1 174 ? -6.892 -10.276 9.250 1.00 97.81 174 ILE A O 1
ATOM 1409 N N . ASN A 1 175 ? -6.370 -8.085 9.429 1.00 97.62 175 ASN A N 1
ATOM 1410 C CA . ASN A 1 175 ? -5.162 -8.239 10.226 1.00 97.62 175 ASN A CA 1
ATOM 1411 C C . ASN A 1 175 ? -5.524 -8.249 11.713 1.00 97.62 175 ASN A C 1
ATOM 1413 O O . ASN A 1 175 ? -6.424 -7.528 12.150 1.00 97.62 175 ASN A O 1
ATOM 1417 N N . ASP A 1 176 ? -4.824 -9.053 12.502 1.00 93.62 176 ASP A N 1
ATOM 1418 C CA . ASP A 1 176 ? -5.024 -9.063 13.948 1.00 93.62 176 ASP A CA 1
ATOM 1419 C C . ASP A 1 176 ? -4.361 -7.828 14.584 1.00 93.62 176 ASP A C 1
ATOM 1421 O O . ASP A 1 176 ? -3.462 -7.228 14.004 1.00 93.62 176 ASP A O 1
ATOM 1425 N N . PHE A 1 177 ? -4.783 -7.410 15.781 1.00 90.06 177 PHE A N 1
ATOM 1426 C CA . PHE A 1 177 ? -4.151 -6.258 16.454 1.00 90.06 177 PHE A CA 1
ATOM 1427 C C . PHE A 1 177 ? -2.759 -6.559 17.016 1.00 90.06 177 PHE A C 1
ATOM 1429 O O . PHE A 1 177 ? -2.017 -5.643 17.354 1.00 90.06 177 PHE A O 1
ATOM 1436 N N . ASN A 1 178 ? -2.430 -7.840 17.182 1.00 89.62 178 ASN A N 1
ATOM 1437 C CA . ASN A 1 178 ? -1.194 -8.296 17.804 1.00 89.62 178 ASN A CA 1
ATOM 1438 C C . ASN A 1 178 ? -0.270 -8.922 16.754 1.00 89.62 178 ASN A C 1
ATOM 1440 O O . ASN A 1 178 ? 0.091 -10.094 16.872 1.00 89.62 178 ASN A O 1
ATOM 1444 N N . LEU A 1 179 ? 0.034 -8.141 15.714 1.00 89.00 179 LEU A N 1
ATOM 1445 C CA . LEU A 1 179 ? 0.942 -8.535 14.639 1.00 89.00 179 LEU A CA 1
ATOM 1446 C C . LEU A 1 179 ? 2.359 -8.726 15.173 1.00 89.00 179 LEU A C 1
ATOM 1448 O O . LEU A 1 179 ? 2.857 -7.927 15.971 1.00 89.00 179 LEU A O 1
ATOM 1452 N N . LYS A 1 180 ? 3.018 -9.768 14.684 1.00 90.56 180 LYS A N 1
ATOM 1453 C CA . LYS A 1 180 ? 4.455 -9.977 14.829 1.00 90.56 180 LYS A CA 1
ATOM 1454 C C . LYS A 1 180 ? 5.216 -9.151 13.799 1.00 90.56 180 LYS A C 1
ATOM 1456 O O . LYS A 1 180 ? 4.665 -8.739 12.780 1.00 90.56 180 LYS A O 1
ATOM 1461 N N . GLU A 1 181 ? 6.503 -8.944 14.052 1.00 84.88 181 GLU A N 1
ATOM 1462 C CA . GLU A 1 181 ? 7.378 -8.127 13.208 1.00 84.88 181 GLU A CA 1
ATOM 1463 C C . GLU A 1 181 ? 7.374 -8.589 11.742 1.00 84.88 181 GLU A C 1
ATOM 1465 O O . GLU A 1 181 ? 7.209 -7.784 10.829 1.00 84.88 181 GLU A O 1
ATOM 1470 N N . GLU A 1 182 ? 7.440 -9.899 11.500 1.00 85.31 182 GLU A N 1
ATOM 1471 C CA . GLU A 1 182 ? 7.412 -10.461 10.152 1.00 85.31 182 GLU A CA 1
ATOM 1472 C C . GLU A 1 182 ? 6.082 -10.234 9.413 1.00 85.31 182 GLU A C 1
ATOM 1474 O O . GLU A 1 182 ? 6.062 -10.167 8.180 1.00 85.31 182 GLU A O 1
ATOM 1479 N N . GLU A 1 183 ? 4.972 -10.094 10.144 1.00 93.44 183 GLU A N 1
ATOM 1480 C CA . GLU A 1 183 ? 3.631 -9.921 9.578 1.00 93.44 183 GLU A CA 1
ATOM 1481 C C . GLU A 1 183 ? 3.414 -8.506 9.034 1.00 93.44 183 GLU A C 1
ATOM 1483 O O . GLU A 1 183 ? 2.618 -8.324 8.110 1.00 93.44 183 GLU A O 1
ATOM 1488 N N . PHE A 1 184 ? 4.187 -7.518 9.503 1.00 95.75 184 PHE A N 1
ATOM 1489 C CA . PHE A 1 184 ? 4.154 -6.163 8.949 1.00 95.75 184 PHE A CA 1
ATOM 1490 C C . PHE A 1 184 ? 4.561 -6.119 7.479 1.00 95.75 184 PHE A C 1
ATOM 1492 O O . PHE A 1 184 ? 4.120 -5.222 6.771 1.00 95.75 184 PHE A O 1
ATOM 1499 N N . GLY A 1 185 ? 5.343 -7.085 6.988 1.00 97.38 185 GLY A N 1
ATOM 1500 C CA . GLY A 1 185 ? 5.707 -7.187 5.572 1.00 97.38 185 GLY A CA 1
ATOM 1501 C C . GLY A 1 185 ? 4.668 -7.892 4.695 1.00 97.38 185 GLY A C 1
ATOM 1502 O O . GLY A 1 185 ? 4.917 -8.079 3.504 1.00 97.38 185 GLY A O 1
ATOM 1503 N N . MET A 1 186 ? 3.548 -8.347 5.259 1.00 97.50 186 MET A N 1
ATOM 1504 C CA . MET A 1 186 ? 2.534 -9.121 4.540 1.00 97.50 186 MET A CA 1
ATOM 1505 C C . MET A 1 186 ? 1.109 -8.810 5.005 1.00 97.50 186 MET A C 1
ATOM 1507 O O . MET A 1 186 ? 0.269 -9.704 5.121 1.00 97.50 186 MET A O 1
ATOM 1511 N N . LEU A 1 187 ? 0.825 -7.529 5.246 1.00 98.50 187 LEU A N 1
ATOM 1512 C CA . LEU A 1 187 ? -0.500 -7.092 5.671 1.00 98.50 187 LEU A CA 1
ATOM 1513 C C . LEU A 1 187 ? -1.554 -7.488 4.629 1.00 98.50 187 LEU A C 1
ATOM 1515 O O . LEU A 1 187 ? -1.376 -7.292 3.421 1.00 98.50 187 LEU A O 1
ATOM 1519 N N . LYS A 1 188 ? -2.654 -8.065 5.103 1.00 98.38 188 LYS A N 1
ATOM 1520 C CA . LYS A 1 188 ? -3.817 -8.434 4.291 1.00 98.38 188 LYS A CA 1
ATOM 1521 C C . LYS A 1 188 ? -4.659 -7.199 4.013 1.00 98.38 188 LYS A C 1
ATOM 1523 O O . LYS A 1 188 ? -4.683 -6.263 4.818 1.00 98.38 188 LYS A O 1
ATOM 1528 N N . ALA A 1 189 ? -5.345 -7.201 2.882 1.00 97.88 189 ALA A N 1
ATOM 1529 C CA . ALA A 1 189 ? -6.136 -6.071 2.438 1.00 97.88 189 ALA A CA 1
ATOM 1530 C C . ALA A 1 189 ? -7.308 -6.536 1.573 1.00 97.88 189 ALA A C 1
ATOM 1532 O O . ALA A 1 189 ? -7.226 -7.549 0.889 1.00 97.88 189 ALA A O 1
ATOM 1533 N N . ILE A 1 190 ? -8.406 -5.795 1.629 1.00 97.56 190 ILE A N 1
ATOM 1534 C CA . ILE A 1 190 ? -9.661 -6.084 0.951 1.00 97.56 190 ILE A CA 1
ATOM 1535 C C . ILE A 1 190 ? -9.754 -5.244 -0.311 1.00 97.56 190 ILE A C 1
ATOM 1537 O O . ILE A 1 190 ? -9.643 -4.018 -0.272 1.00 97.56 190 ILE A O 1
ATOM 1541 N N . TRP A 1 191 ? -10.010 -5.909 -1.428 1.00 94.44 191 TRP A N 1
ATOM 1542 C CA . TRP A 1 191 ? -10.268 -5.251 -2.701 1.00 94.44 191 TRP A CA 1
ATOM 1543 C C . TRP A 1 191 ? -11.634 -4.560 -2.695 1.00 94.44 191 TRP A C 1
ATOM 1545 O O . TRP A 1 191 ? -12.667 -5.222 -2.625 1.00 94.44 191 TRP A O 1
ATOM 1555 N N . ALA A 1 192 ? -11.646 -3.233 -2.816 1.00 92.69 192 ALA A N 1
ATOM 1556 C CA . ALA A 1 192 ? -12.858 -2.464 -3.062 1.00 92.69 192 ALA A CA 1
ATOM 1557 C C . ALA A 1 192 ? -12.938 -2.149 -4.562 1.00 92.69 192 ALA A C 1
ATOM 1559 O O . ALA A 1 192 ? -12.294 -1.227 -5.066 1.00 92.69 192 ALA A O 1
ATOM 1560 N N . THR A 1 193 ? -13.702 -2.961 -5.293 1.00 87.88 193 THR A N 1
ATOM 1561 C CA . THR A 1 193 ? -13.811 -2.895 -6.760 1.00 87.88 193 THR A CA 1
ATOM 1562 C C . THR A 1 193 ? -15.244 -2.610 -7.197 1.00 87.88 193 THR A C 1
ATOM 1564 O O . THR A 1 193 ? -16.184 -2.895 -6.460 1.00 87.88 193 THR A O 1
ATOM 1567 N N . SER A 1 194 ? -15.400 -2.002 -8.377 1.00 84.38 194 SER A N 1
ATOM 1568 C CA . SER A 1 194 ? -16.709 -1.736 -8.982 1.00 84.38 194 SER A CA 1
ATOM 1569 C C . SER A 1 194 ? -17.239 -2.990 -9.703 1.00 84.38 194 SER A C 1
ATOM 1571 O O . SER A 1 194 ? -16.447 -3.649 -10.382 1.00 84.38 194 SER A O 1
ATOM 1573 N N . PRO A 1 195 ? -18.547 -3.312 -9.618 1.00 88.94 195 PRO A N 1
ATOM 1574 C CA . PRO A 1 195 ? -19.567 -2.622 -8.825 1.00 88.94 195 PRO A CA 1
ATOM 1575 C C . PRO A 1 195 ? -19.348 -2.828 -7.321 1.00 88.94 195 PRO A C 1
ATOM 1577 O O . PRO A 1 195 ? -19.103 -3.943 -6.869 1.00 88.94 195 PRO A O 1
ATOM 1580 N N . TYR A 1 196 ? -19.438 -1.744 -6.546 1.00 87.25 196 TYR A N 1
ATOM 1581 C CA . TYR A 1 196 ? -19.170 -1.802 -5.111 1.00 87.25 196 TYR A CA 1
ATOM 1582 C C . TYR A 1 196 ? -20.322 -2.477 -4.363 1.00 87.25 196 TYR A C 1
ATOM 1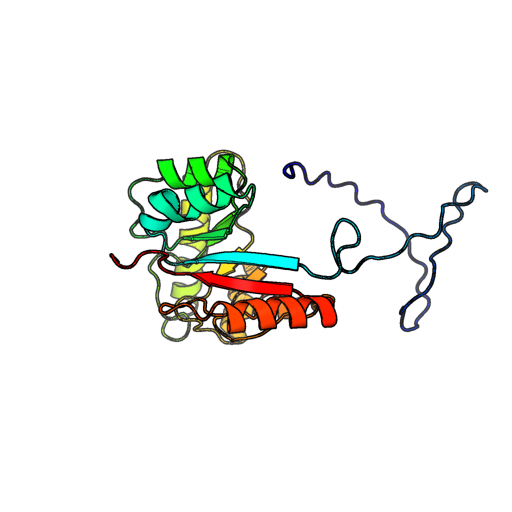584 O O . TYR A 1 196 ? -21.434 -1.949 -4.317 1.00 87.25 196 TYR A O 1
ATOM 1592 N N . ASP A 1 197 ? -20.030 -3.606 -3.723 1.00 91.81 197 ASP A N 1
ATOM 1593 C CA . ASP A 1 197 ? -20.924 -4.250 -2.762 1.00 91.81 197 ASP A CA 1
ATOM 1594 C C . ASP A 1 197 ? -20.737 -3.611 -1.377 1.00 91.81 197 ASP A C 1
ATOM 1596 O O . ASP A 1 197 ? -19.846 -3.966 -0.601 1.00 91.81 197 ASP A O 1
ATOM 1600 N N . ILE A 1 198 ? -21.557 -2.599 -1.091 1.00 91.12 198 ILE A N 1
ATOM 1601 C CA . ILE A 1 198 ? -21.477 -1.833 0.158 1.00 91.12 198 ILE A CA 1
ATOM 1602 C C . ILE A 1 198 ? -21.818 -2.700 1.374 1.00 91.12 198 ILE A C 1
ATOM 1604 O O . ILE A 1 198 ? -21.226 -2.506 2.437 1.00 91.12 198 ILE A O 1
ATOM 1608 N N . ASP A 1 199 ? -22.712 -3.678 1.228 1.00 95.25 199 ASP A N 1
ATOM 1609 C CA . ASP A 1 199 ? -23.088 -4.568 2.325 1.00 95.25 199 ASP A CA 1
ATOM 1610 C C . ASP A 1 199 ? -21.937 -5.516 2.669 1.00 95.25 199 ASP A C 1
ATOM 1612 O O . ASP A 1 199 ? -21.599 -5.675 3.846 1.00 95.25 199 ASP A O 1
ATOM 1616 N N . ALA A 1 200 ? -21.254 -6.070 1.664 1.00 94.06 200 ALA A N 1
ATOM 1617 C CA . ALA A 1 200 ? -20.049 -6.865 1.881 1.00 94.06 200 ALA A CA 1
ATOM 1618 C C . ALA A 1 200 ? -18.937 -6.052 2.565 1.00 94.06 200 ALA A C 1
ATOM 1620 O O . ALA A 1 200 ? -18.347 -6.518 3.543 1.00 94.06 200 ALA A O 1
ATOM 1621 N N . LEU A 1 201 ? -18.680 -4.818 2.114 1.00 93.94 201 LEU A N 1
ATOM 1622 C CA . LEU A 1 201 ? -17.685 -3.937 2.741 1.00 93.94 20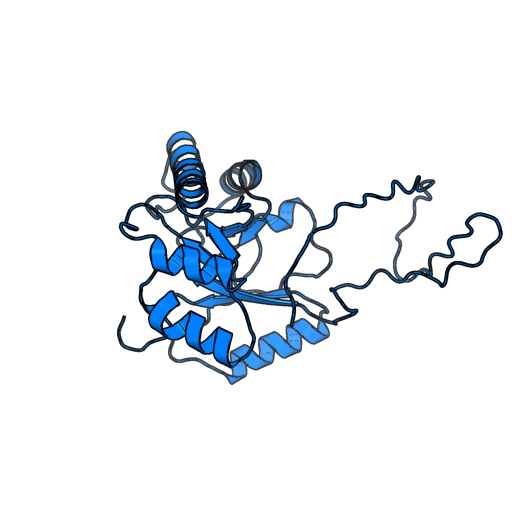1 LEU A CA 1
ATOM 1623 C C . LEU A 1 201 ? -18.066 -3.596 4.194 1.00 93.94 201 LEU A C 1
ATOM 1625 O O . LEU A 1 201 ? -17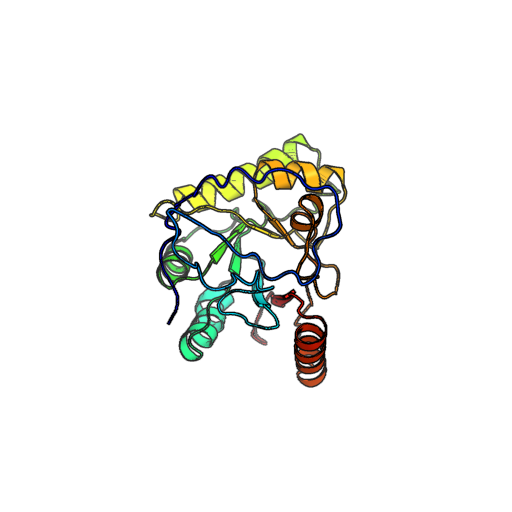.221 -3.645 5.090 1.00 93.94 201 LEU A O 1
ATOM 1629 N N . ASN A 1 202 ? -19.342 -3.317 4.470 1.00 94.19 202 ASN A N 1
ATOM 1630 C CA . ASN A 1 202 ? -19.821 -3.058 5.829 1.00 94.19 202 ASN A CA 1
ATOM 1631 C C . ASN A 1 202 ? -19.683 -4.286 6.738 1.00 94.19 202 ASN A C 1
ATOM 1633 O O . ASN A 1 202 ? -19.252 -4.153 7.886 1.00 94.19 202 ASN A O 1
ATOM 1637 N N . ASN A 1 203 ? -19.980 -5.485 6.234 1.00 97.25 203 ASN A N 1
ATOM 1638 C CA . ASN A 1 203 ? -19.827 -6.727 6.993 1.00 97.25 203 ASN A CA 1
ATOM 1639 C C . ASN A 1 203 ? -18.372 -6.962 7.420 1.00 97.25 203 ASN A C 1
ATOM 1641 O O . ASN A 1 203 ? -18.122 -7.355 8.559 1.00 97.25 203 ASN A O 1
ATOM 1645 N N . ILE A 1 204 ? -17.406 -6.626 6.563 1.00 97.69 204 ILE A N 1
ATOM 1646 C CA . ILE A 1 204 ? -15.979 -6.695 6.901 1.00 97.69 204 ILE A CA 1
ATOM 1647 C C . ILE A 1 204 ? -15.626 -5.705 8.018 1.00 97.69 204 ILE A C 1
ATOM 1649 O O . ILE A 1 204 ? -14.871 -6.049 8.931 1.00 97.69 204 ILE A O 1
ATOM 1653 N N . VAL A 1 205 ? -16.176 -4.485 8.005 1.00 96.31 205 VAL A N 1
ATOM 1654 C CA . VAL A 1 205 ? -15.977 -3.525 9.109 1.00 96.31 205 VAL A CA 1
ATOM 1655 C C . VAL A 1 205 ? -16.530 -4.085 10.422 1.00 96.31 205 VAL A C 1
ATOM 1657 O O . VAL A 1 205 ? -15.853 -4.016 11.451 1.00 96.31 205 VAL A O 1
ATOM 1660 N N . LEU A 1 206 ? -17.729 -4.674 10.398 1.00 97.50 206 LEU A N 1
ATOM 1661 C CA . LEU A 1 206 ? -18.341 -5.286 11.580 1.00 97.50 206 LEU A CA 1
ATOM 1662 C C . LEU A 1 206 ? -17.501 -6.452 12.115 1.00 97.50 206 LEU A C 1
ATOM 1664 O O . LEU A 1 206 ? -17.235 -6.504 13.319 1.00 97.50 206 LEU A O 1
ATOM 1668 N N . GLU A 1 207 ? -17.018 -7.337 11.240 1.00 97.81 207 GLU A N 1
ATOM 1669 C CA . GLU A 1 207 ? -16.110 -8.426 11.617 1.00 97.81 207 GLU A CA 1
ATOM 1670 C C . GLU A 1 207 ? -14.806 -7.877 12.220 1.00 97.81 207 GLU A C 1
ATOM 1672 O O . GLU A 1 207 ? -14.338 -8.347 13.261 1.00 97.81 207 GLU A O 1
ATOM 1677 N N . THR A 1 208 ? -14.249 -6.817 11.629 1.00 97.56 208 THR A N 1
ATOM 1678 C CA . THR A 1 208 ? -13.030 -6.163 12.125 1.00 97.56 208 THR A CA 1
ATO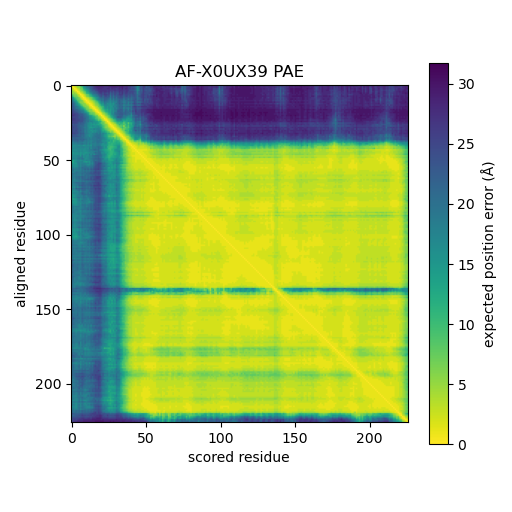M 1679 C C . THR A 1 208 ? -13.232 -5.643 13.548 1.00 97.56 208 THR A C 1
ATOM 1681 O O . THR A 1 208 ? -12.390 -5.871 14.416 1.00 97.56 208 THR A O 1
ATOM 1684 N N . ILE A 1 209 ? -14.373 -5.006 13.833 1.00 96.50 209 ILE A N 1
ATOM 1685 C CA . ILE A 1 209 ? -14.721 -4.530 15.180 1.00 96.50 209 ILE A CA 1
ATOM 1686 C C . ILE A 1 209 ? -14.841 -5.696 16.170 1.00 96.50 209 ILE A C 1
ATOM 1688 O O . ILE A 1 209 ? -14.348 -5.584 17.293 1.00 96.50 209 ILE A O 1
ATOM 1692 N N . GLN A 1 210 ? -15.467 -6.809 15.775 1.00 95.94 210 GLN A N 1
ATOM 1693 C CA . GLN A 1 210 ? -15.621 -7.991 16.634 1.00 95.94 210 GLN A CA 1
ATOM 1694 C C . GLN A 1 210 ? -14.273 -8.632 16.987 1.00 95.94 210 GLN A C 1
ATOM 1696 O O . GLN A 1 210 ? -14.062 -9.052 18.124 1.00 95.94 210 GLN A O 1
ATOM 1701 N N . ARG A 1 211 ? -13.339 -8.658 16.032 1.00 94.50 211 ARG A N 1
ATOM 1702 C CA . ARG A 1 211 ? -12.000 -9.251 16.186 1.00 94.50 211 ARG A CA 1
ATOM 1703 C C . ARG A 1 211 ? -10.987 -8.338 16.874 1.00 94.50 211 ARG A C 1
ATOM 1705 O O . ARG A 1 211 ? -9.841 -8.727 17.084 1.00 94.50 211 ARG A O 1
ATOM 1712 N N . ASN A 1 212 ? -11.395 -7.119 17.208 1.00 95.38 212 ASN A N 1
ATOM 1713 C CA . ASN A 1 212 ? -10.507 -6.004 17.498 1.00 95.38 212 ASN A CA 1
ATOM 1714 C C . ASN A 1 212 ? -9.410 -5.798 16.431 1.00 95.38 212 ASN A C 1
ATOM 1716 O O . ASN A 1 212 ? -8.285 -5.448 16.768 1.00 95.38 212 ASN A O 1
ATOM 1720 N N . GLY A 1 213 ? -9.692 -6.095 15.164 1.00 96.31 213 GLY A N 1
ATOM 1721 C CA . GLY A 1 213 ? -8.694 -6.194 14.102 1.00 96.31 213 GLY A CA 1
ATOM 1722 C C . GLY A 1 213 ? -8.375 -4.877 13.394 1.00 96.31 213 GLY A C 1
ATOM 1723 O O . GLY A 1 213 ? -8.785 -3.788 13.805 1.00 96.31 213 GLY A O 1
ATOM 1724 N N . TYR A 1 214 ? -7.655 -5.017 12.285 1.00 97.56 214 TYR A N 1
ATOM 1725 C CA . TYR A 1 214 ? -7.273 -3.954 11.368 1.00 97.56 214 TYR A CA 1
ATOM 1726 C C . TYR A 1 214 ? -7.560 -4.344 9.921 1.00 97.56 214 TYR A C 1
ATOM 1728 O O . TYR A 1 214 ? -6.998 -5.310 9.399 1.00 97.56 214 TYR A O 1
ATOM 1736 N N . VAL A 1 215 ? -8.423 -3.571 9.264 1.00 98.25 215 VAL A N 1
ATOM 1737 C CA . VAL A 1 215 ? -8.754 -3.756 7.848 1.00 98.25 215 VAL A CA 1
ATOM 1738 C C . VAL A 1 215 ? -8.087 -2.696 6.980 1.00 98.25 215 VAL A C 1
ATOM 1740 O O . VAL A 1 215 ? -8.068 -1.513 7.311 1.00 98.25 215 VAL A O 1
ATOM 1743 N N . ILE A 1 216 ? -7.564 -3.120 5.836 1.00 98.44 216 ILE A N 1
ATOM 1744 C CA . ILE A 1 216 ? -7.026 -2.232 4.807 1.00 98.44 216 ILE A CA 1
ATOM 1745 C C . ILE A 1 216 ? -7.909 -2.387 3.577 1.00 98.44 216 ILE A C 1
ATOM 1747 O O . ILE A 1 216 ? -8.092 -3.510 3.122 1.00 98.44 216 ILE A O 1
ATOM 1751 N N . TYR A 1 217 ? -8.438 -1.296 3.033 1.00 97.75 217 TYR A N 1
ATOM 1752 C CA . TYR A 1 217 ? -9.163 -1.313 1.762 1.00 97.75 217 TYR A CA 1
ATOM 1753 C C . TYR A 1 217 ? -8.279 -0.819 0.622 1.00 97.75 217 TYR A C 1
ATOM 1755 O O . TYR A 1 217 ? -7.601 0.200 0.764 1.00 97.75 217 TYR A O 1
ATOM 1763 N N . ILE A 1 218 ? -8.309 -1.529 -0.503 1.00 96.44 218 ILE A N 1
ATOM 1764 C CA . ILE A 1 218 ? -7.578 -1.200 -1.728 1.00 96.44 218 ILE A CA 1
ATOM 1765 C C . ILE A 1 218 ? -8.542 -0.603 -2.742 1.00 96.44 218 ILE A C 1
ATOM 1767 O O . ILE A 1 218 ? -9.513 -1.254 -3.127 1.00 96.44 218 ILE A O 1
ATOM 1771 N N . PHE A 1 219 ? -8.207 0.580 -3.242 1.00 95.19 219 PHE A N 1
ATOM 1772 C CA . PHE A 1 219 ? -8.831 1.204 -4.399 1.00 95.19 219 PHE A CA 1
ATOM 1773 C C . PHE A 1 219 ? -7.764 1.463 -5.468 1.00 95.19 219 PHE A C 1
ATOM 1775 O O . PHE A 1 219 ? -6.638 1.829 -5.155 1.00 95.19 219 PHE A O 1
ATOM 1782 N N . HIS A 1 220 ? -8.113 1.297 -6.742 1.00 90.00 220 HIS A N 1
ATOM 1783 C CA . HIS A 1 220 ? -7.255 1.742 -7.854 1.00 90.00 220 HIS A CA 1
ATOM 1784 C C . HIS A 1 220 ? -7.844 3.008 -8.482 1.00 90.00 220 HIS A C 1
ATOM 1786 O O . HIS A 1 220 ? -7.184 4.039 -8.559 1.00 90.00 220 HIS A O 1
ATOM 1792 N N . SER A 1 221 ? -9.130 2.953 -8.836 1.00 79.94 221 SER A N 1
ATOM 1793 C CA . SER A 1 221 ? -9.944 4.089 -9.273 1.00 79.94 221 SER A CA 1
ATOM 1794 C C . SER A 1 221 ? -11.223 4.147 -8.436 1.00 79.94 221 SER A C 1
ATOM 1796 O O . SER A 1 221 ? -11.742 3.111 -8.012 1.00 79.94 221 SER A O 1
ATOM 1798 N N . VAL A 1 222 ? -11.724 5.361 -8.201 1.00 69.44 222 VAL A N 1
ATOM 1799 C CA . VAL A 1 222 ? -13.026 5.629 -7.555 1.00 69.44 222 VAL A CA 1
ATOM 1800 C C . VAL A 1 222 ? -13.974 6.316 -8.546 1.00 69.44 222 VAL A C 1
ATOM 1802 O O . VAL A 1 222 ? -14.813 7.135 -8.183 1.00 69.44 222 VAL A O 1
ATOM 1805 N N . SER A 1 223 ? -13.815 6.031 -9.841 1.00 66.38 223 SER A N 1
ATOM 1806 C CA . SER A 1 223 ? -14.666 6.585 -10.891 1.00 66.38 223 SER A CA 1
ATOM 1807 C C . SER A 1 223 ? -14.961 5.560 -11.981 1.00 66.38 223 SER A C 1
ATOM 1809 O O . SER A 1 223 ? -14.141 4.696 -12.270 1.00 66.38 223 SER A O 1
ATOM 1811 N N . ASN A 1 224 ? -16.107 5.711 -12.646 1.00 52.56 224 ASN A N 1
ATOM 1812 C CA . ASN A 1 224 ? -16.474 4.917 -13.824 1.00 52.56 224 ASN A CA 1
ATOM 1813 C C . ASN A 1 224 ? -15.733 5.358 -15.107 1.00 52.56 224 ASN A C 1
ATOM 1815 O O . ASN A 1 224 ? -16.144 4.972 -16.199 1.00 52.56 224 ASN A O 1
ATOM 1819 N N . LYS A 1 225 ? -14.733 6.247 -15.012 1.00 42.69 225 LYS A N 1
ATOM 1820 C CA . LYS A 1 225 ? -14.107 6.916 -16.167 1.00 42.69 225 LYS A CA 1
ATOM 1821 C C . LYS A 1 225 ? -12.625 6.584 -16.373 1.00 42.69 225 LYS A C 1
ATOM 1823 O O . LYS A 1 225 ? -12.010 7.188 -17.247 1.00 42.69 225 LYS A O 1
ATOM 1828 N N . GLU A 1 226 ? -12.076 5.634 -15.623 1.00 49.31 226 GLU A N 1
ATOM 1829 C CA . GLU A 1 226 ? -10.690 5.157 -15.761 1.00 49.31 226 GLU A CA 1
ATOM 1830 C C . GLU A 1 226 ? -10.597 3.645 -15.580 1.00 49.31 226 GLU A C 1
ATOM 1832 O O . GLU A 1 226 ? -11.243 3.139 -14.633 1.00 49.31 226 GLU A O 1
#

pLDDT: mean 84.73, std 22.31, range [23.81, 98.88]

Nearest PDB structures (foldseek):
  7ax7-assembly1_A  TM=6.294E-01  e=9.303E-09  uncultured bacterium
  2j13-assembly1_A  TM=7.774E-01  e=5.542E-07  Bacillus anthracis str. Ames
  8qpq-assembly1_TA  TM=7.344E-01  e=1.516E-06  Haloferax tailed virus 1
  5jmu-assembly1_A  TM=6.400E-01  e=4.310E-07  Agathobacter rectalis ATCC 33656
  2c79-assembly1_A  TM=6.173E-01  e=8.082E-07  Acetivibrio thermocellus

Secondary structure (DSSP, 8-state):
-------------------S--SS--B--EETTEE---B---SSGGG-S-EEEEEE-S--HHIIIIIHHHHHHTT---EEEE-GGG----HHHHHHHHTT-EEEE--SS---GGGS-HHHHHHHHHHHHHHHHHHSTTT----EEE-GGG---HHHHHHHHHH-SEEE-S---PBPSS--GGGGGGB--EE--SSP-HHHHHHHHHHHHHTT-EEEEEES-SSTT-